Protein AF-A0A0T6BAA3-F1 (afdb_monomer)

Secondary structure (DSSP, 8-state):
-------EEEEEE-HHHHHHHHHHHTT-EETTTTEEHHHHHTGGGHHHH--HHHHHHHHT-TTSTT-SSEEEEEE---BTTB--B-PPPPPTTS-SBTTBPPPPTTT-GGGSPPPPPPPPPPPP-EETTEEHHHHHHHHHHHHHHHHHHHHHHHHHHHHHHHHHSSSSSHHHHHHHHHHHHTT------------

Mean predicted aligned error: 16.15 Å

pLDDT: mean 81.88, std 17.14, range [36.88, 96.62]

Organism: NCBI:txid1629725

Solvent-accessible surface area (backbone atoms only — not comparable to full-atom values): 11861 Å² total; per-residue (Å²): 134,94,70,97,76,84,63,66,47,80,44,50,27,25,60,67,40,44,43,48,53,33,68,36,45,59,48,26,63,34,86,91,77,75,42,43,47,30,43,69,53,21,55,96,44,22,52,94,62,49,43,42,66,51,30,53,49,48,66,18,31,44,92,39,97,88,26,94,44,33,40,45,76,39,76,37,75,81,44,103,88,52,81,37,48,66,68,89,71,77,52,33,57,44,52,84,51,101,90,37,74,43,48,52,47,80,30,24,68,79,40,43,79,81,78,77,78,76,78,75,74,84,69,80,68,57,51,96,86,39,57,33,67,59,56,52,53,50,52,52,47,54,53,51,52,50,51,49,48,48,52,65,57,47,51,62,53,50,52,56,56,51,52,68,74,59,69,84,66,63,65,62,52,52,59,55,52,59,63,63,67,76,71,79,83,84,87,83,94,88,77,85,85,88,135

Nearest PDB structures (foldseek):
  3gkj-assembly1_A  TM=9.443E-01  e=2.595E-08  Homo sapiens
  6v3f-assembly1_A  TM=6.627E-01  e=2.582E-10  Rattus norvegicus
  5jnx-assembly1_A  TM=7.214E-01  e=3.948E-09  Homo sapiens
  6w5v-assembly1_A  TM=6.789E-01  e=4.797E-09  Homo sapiens
  6w5s-assembly1_A  TM=6.210E-01  e=1.397E-09  Homo sapiens

Sequence (195 aa):
TDGSYITEIDYYITPQYTNGTYDSCKQVSVPSTGQLAMDIMCGTWTSTRCTAKRWFDYMGNKNTPFVPFQINYKYTDPANRFIPANPPVTPCSKALDENTPACSCVDCESSCPAPKPMPQPLGPFKILGHDGYAVIMFCVFLIGSGLFLFVVLVIPHAGSMADLMRGRGTDEVRAAVGRRLAGVDRSPHNTLGDS

Foldseek 3Di:
DDDDDDAEDEAFAEPVQLQLQCQQFLQAADVVVRAGPQQVQQPPCGSVRDDSVSNVCSQQDPVDPNHVHHYHYDHDDDDPPDHHDDDDHDHQLQAPDPVGGHHDCNRHVNVDDDDDPDPDPDDQDDDPNHRPVVVVVVVVVVVVVVVVCCCVVVVVVVVVVVVVVVPPPPPVVVVVVVVVVVPPDDDDDDDDDDD

InterPro domains:
  IPR032190 Niemann-Pick C1, N-terminal [PF16414] (4-129)

Radius of gyration: 53.36 Å; Cα contacts (8 Å, |Δi|>4): 192; chains: 1; bounding box: 103×73×152 Å

Structure (mmCIF, N/CA/C/O backbone):
data_AF-A0A0T6BAA3-F1
#
_entry.id   AF-A0A0T6BAA3-F1
#
loop_
_atom_site.group_PDB
_atom_site.id
_atom_site.type_symbol
_atom_site.label_atom_id
_atom_site.label_alt_id
_atom_site.label_comp_id
_atom_site.label_asym_id
_atom_site.label_entity_id
_atom_site.label_seq_id
_atom_site.pdbx_PDB_ins_code
_atom_site.Cartn_x
_atom_site.Cartn_y
_atom_site.Cartn_z
_atom_site.occupancy
_atom_site.B_iso_or_equiv
_atom_site.auth_seq_id
_atom_site.auth_comp_id
_atom_site.auth_asym_id
_atom_site.auth_atom_id
_atom_site.pdbx_PDB_model_num
ATOM 1 N N . THR A 1 1 ? 37.880 0.007 -23.631 1.00 54.12 1 THR A N 1
ATOM 2 C CA . THR A 1 1 ? 36.865 -1.059 -23.730 1.00 54.12 1 THR A CA 1
ATOM 3 C C . THR A 1 1 ? 35.607 -0.437 -24.290 1.00 54.12 1 THR A C 1
ATOM 5 O O . THR A 1 1 ? 34.893 0.229 -23.555 1.00 54.12 1 THR A O 1
ATOM 8 N N . ASP A 1 2 ? 35.407 -0.547 -25.600 1.00 60.69 2 ASP A N 1
ATOM 9 C CA . ASP A 1 2 ? 34.204 -0.053 -26.275 1.00 60.69 2 ASP A CA 1
ATOM 10 C C . ASP A 1 2 ? 33.141 -1.153 -26.196 1.00 60.69 2 ASP A C 1
ATOM 12 O O . ASP A 1 2 ? 33.257 -2.188 -26.851 1.00 60.69 2 ASP A O 1
ATOM 16 N N . GLY A 1 3 ? 32.208 -1.006 -25.259 1.00 77.38 3 GLY A N 1
ATOM 17 C CA . GLY A 1 3 ? 31.129 -1.958 -25.023 1.00 77.38 3 GLY A CA 1
ATOM 18 C C . GLY A 1 3 ? 29.795 -1.274 -25.268 1.00 77.38 3 GLY A C 1
ATOM 19 O O . GLY A 1 3 ? 29.553 -0.194 -24.736 1.00 77.38 3 GLY A O 1
ATOM 20 N N . SER A 1 4 ? 28.920 -1.898 -26.055 1.00 85.25 4 SER A N 1
ATOM 21 C CA . SER A 1 4 ? 27.546 -1.428 -26.228 1.00 85.25 4 SER A CA 1
ATOM 22 C C . SER A 1 4 ? 26.807 -1.469 -24.887 1.00 85.25 4 SER A C 1
ATOM 24 O O . SER A 1 4 ? 26.711 -2.536 -24.276 1.00 85.25 4 SER A O 1
ATOM 26 N N . TYR A 1 5 ? 26.278 -0.329 -24.442 1.00 87.88 5 TYR A N 1
ATOM 27 C CA . TYR A 1 5 ? 25.514 -0.198 -23.201 1.00 87.88 5 TYR A CA 1
ATOM 28 C C . TYR A 1 5 ? 24.063 0.189 -23.494 1.00 87.88 5 TYR A C 1
ATOM 30 O O . TYR A 1 5 ? 23.770 0.914 -24.443 1.00 87.88 5 TYR A O 1
ATOM 38 N N . ILE A 1 6 ? 23.149 -0.313 -22.667 1.00 90.19 6 ILE A N 1
ATOM 39 C CA . ILE A 1 6 ? 21.720 -0.008 -22.755 1.00 90.19 6 ILE A CA 1
ATOM 40 C C . ILE A 1 6 ? 21.444 1.190 -21.849 1.00 90.19 6 ILE A C 1
ATOM 42 O O . ILE A 1 6 ? 21.736 1.149 -20.656 1.00 90.19 6 ILE A O 1
ATOM 46 N N . THR A 1 7 ? 20.894 2.261 -22.417 1.00 92.06 7 THR A N 1
ATOM 47 C CA . THR A 1 7 ? 20.581 3.507 -21.695 1.00 92.06 7 THR A CA 1
ATOM 48 C C . THR A 1 7 ? 19.111 3.634 -21.315 1.00 92.06 7 THR A C 1
ATOM 50 O O . THR A 1 7 ? 18.778 4.370 -20.381 1.00 92.06 7 THR A O 1
ATOM 53 N N . GLU A 1 8 ? 18.233 2.947 -22.043 1.00 95.38 8 GLU A N 1
ATOM 54 C CA . GLU A 1 8 ? 16.787 3.058 -21.904 1.00 95.38 8 GLU A CA 1
ATOM 55 C C . GLU A 1 8 ? 16.085 1.804 -22.429 1.00 95.38 8 GLU A C 1
ATOM 57 O O . GLU A 1 8 ? 16.487 1.250 -23.455 1.00 95.38 8 GLU A O 1
ATOM 62 N N . ILE A 1 9 ? 15.035 1.365 -21.730 1.00 94.25 9 ILE A N 1
ATOM 63 C CA . ILE A 1 9 ? 14.182 0.247 -22.148 1.00 94.25 9 ILE A CA 1
ATOM 64 C C . ILE A 1 9 ? 12.699 0.577 -21.971 1.00 94.25 9 ILE A C 1
ATOM 66 O O . ILE A 1 9 ? 12.310 1.273 -21.032 1.00 94.25 9 ILE A O 1
ATOM 70 N N . ASP A 1 10 ? 11.864 -0.004 -22.831 1.00 93.88 10 ASP A N 1
ATOM 71 C CA . ASP A 1 10 ? 10.418 -0.077 -22.629 1.00 93.88 10 ASP A CA 1
ATOM 72 C C . ASP A 1 10 ? 10.058 -1.436 -22.011 1.00 93.88 10 ASP A C 1
ATOM 74 O O . ASP A 1 10 ? 10.337 -2.487 -22.593 1.00 93.88 10 ASP A O 1
ATOM 78 N N . TYR A 1 11 ? 9.424 -1.422 -20.837 1.00 93.31 11 TYR A N 1
ATOM 79 C CA . TYR A 1 11 ? 9.007 -2.627 -20.121 1.00 93.31 11 TYR A CA 1
ATOM 80 C C . TYR A 1 11 ? 7.483 -2.738 -20.087 1.00 93.31 11 TYR A C 1
ATOM 82 O O . TYR A 1 11 ? 6.800 -1.942 -19.444 1.00 93.31 11 TYR A O 1
ATOM 90 N N . TYR A 1 12 ? 6.943 -3.735 -20.787 1.00 93.62 12 TYR A N 1
ATOM 91 C CA . TYR A 1 12 ? 5.504 -3.980 -20.858 1.00 93.62 12 TYR A CA 1
ATOM 92 C C . TYR A 1 12 ? 5.038 -4.776 -19.643 1.00 93.62 12 TYR A C 1
ATOM 94 O O . TYR A 1 12 ? 5.509 -5.887 -19.402 1.00 93.62 12 TYR A O 1
ATOM 102 N N . ILE A 1 13 ? 4.091 -4.220 -18.894 1.00 93.94 13 ILE A N 1
ATOM 103 C CA . ILE A 1 13 ? 3.606 -4.783 -17.636 1.00 93.94 13 ILE A CA 1
ATOM 104 C C . ILE A 1 13 ? 2.091 -4.647 -17.541 1.00 93.94 13 ILE A C 1
ATOM 106 O O . ILE A 1 13 ? 1.500 -3.687 -18.040 1.00 93.94 13 ILE A O 1
ATOM 110 N N . THR A 1 14 ? 1.453 -5.622 -16.910 1.00 94.31 14 THR A N 1
ATOM 111 C CA . THR A 1 14 ? 0.002 -5.606 -16.727 1.00 94.31 14 THR A CA 1
ATOM 112 C C . THR A 1 14 ? -0.413 -4.663 -15.588 1.00 94.31 14 THR A C 1
ATOM 114 O O . THR A 1 14 ? 0.220 -4.668 -14.525 1.00 94.31 14 THR A O 1
ATOM 117 N N . PRO A 1 15 ? -1.494 -3.870 -15.752 1.00 93.38 15 PRO A N 1
ATOM 118 C CA . PRO A 1 15 ? -2.038 -3.044 -14.671 1.00 93.38 15 PRO A CA 1
ATOM 119 C C . PRO A 1 15 ? -2.385 -3.852 -13.414 1.00 93.38 15 PRO A C 1
ATOM 121 O O . PRO A 1 15 ? -2.215 -3.374 -12.291 1.00 93.38 15 PRO A O 1
ATOM 124 N N . GLN A 1 16 ? -2.847 -5.087 -13.606 1.00 93.75 16 GLN A N 1
ATOM 125 C CA . GLN A 1 16 ? -3.237 -6.020 -12.555 1.00 93.75 16 GLN A CA 1
ATOM 126 C C . GLN A 1 16 ? -2.041 -6.345 -11.650 1.00 93.75 16 GLN A C 1
ATOM 128 O O . GLN A 1 16 ? -2.151 -6.216 -10.431 1.00 93.75 16 GLN A O 1
ATOM 133 N N . TYR A 1 17 ? -0.880 -6.661 -12.233 1.00 94.94 17 TYR A N 1
ATOM 134 C CA . TYR A 1 17 ? 0.346 -6.898 -11.474 1.00 94.94 17 TYR A CA 1
ATOM 135 C C . TYR A 1 17 ? 0.821 -5.650 -10.722 1.00 94.94 17 TYR A C 1
ATOM 137 O O . TYR A 1 17 ? 1.148 -5.726 -9.535 1.00 94.94 17 TYR A O 1
ATOM 145 N N . THR A 1 18 ? 0.831 -4.484 -11.377 1.00 95.69 18 THR A N 1
ATOM 146 C CA . THR A 1 18 ? 1.314 -3.245 -10.745 1.00 95.69 18 THR A CA 1
ATOM 147 C C . THR A 1 18 ? 0.424 -2.807 -9.589 1.00 95.69 18 THR A C 1
ATOM 149 O O . THR A 1 18 ? 0.931 -2.398 -8.547 1.00 95.69 18 THR A O 1
ATOM 152 N N . ASN A 1 19 ? -0.898 -2.932 -9.745 1.00 96.12 19 ASN A N 1
AT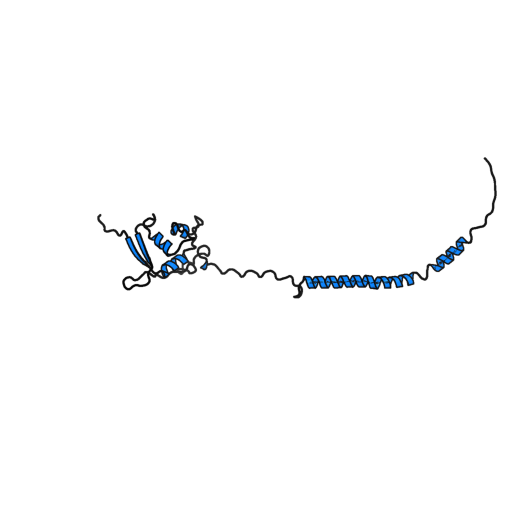OM 153 C CA . ASN A 1 19 ? -1.854 -2.590 -8.697 1.00 96.12 19 ASN A CA 1
ATOM 154 C C . ASN A 1 19 ? -1.775 -3.585 -7.541 1.00 96.12 19 ASN A C 1
ATOM 156 O O . ASN A 1 19 ? -1.674 -3.155 -6.398 1.00 96.12 19 ASN A O 1
ATOM 160 N N . GLY A 1 20 ? -1.722 -4.889 -7.831 1.00 95.69 20 GLY A N 1
ATOM 161 C CA . GLY A 1 20 ? -1.558 -5.912 -6.799 1.00 95.69 20 GLY A CA 1
ATOM 162 C C . GLY A 1 20 ? -0.286 -5.700 -5.976 1.00 95.69 20 GLY A C 1
ATOM 163 O O . GLY A 1 20 ? -0.341 -5.712 -4.749 1.00 95.69 20 GLY A O 1
ATOM 164 N N . THR A 1 21 ? 0.844 -5.451 -6.644 1.00 95.94 21 THR A N 1
ATOM 165 C CA . THR A 1 21 ? 2.137 -5.202 -5.980 1.00 95.94 21 THR A CA 1
ATOM 166 C C . THR A 1 21 ? 2.118 -3.910 -5.157 1.00 95.94 21 THR A C 1
ATOM 168 O O . THR A 1 21 ? 2.709 -3.835 -4.082 1.00 95.94 21 THR A O 1
ATOM 171 N N . TYR A 1 22 ? 1.441 -2.867 -5.641 1.00 96.38 22 TYR A N 1
ATOM 172 C CA . TYR A 1 22 ? 1.274 -1.633 -4.875 1.00 96.38 22 TYR A CA 1
ATOM 173 C C . TYR A 1 22 ? 0.414 -1.862 -3.628 1.00 96.38 22 TYR A C 1
ATOM 175 O O . TYR A 1 22 ? 0.789 -1.441 -2.534 1.00 96.38 22 TYR A O 1
ATOM 183 N N . ASP A 1 23 ? -0.710 -2.564 -3.766 1.00 95.56 23 ASP A N 1
ATOM 184 C CA . ASP A 1 23 ? -1.633 -2.821 -2.663 1.00 95.56 23 ASP A CA 1
ATOM 185 C C . ASP A 1 23 ? -1.023 -3.689 -1.559 1.00 95.56 23 ASP A C 1
ATOM 187 O O . ASP A 1 23 ? -1.349 -3.472 -0.392 1.00 95.56 23 ASP A O 1
ATOM 191 N N . SER A 1 24 ? -0.102 -4.603 -1.886 1.00 95.56 24 SER A N 1
ATOM 192 C CA . SER A 1 24 ? 0.636 -5.380 -0.881 1.00 95.56 24 SER A CA 1
ATOM 193 C C . SER A 1 24 ? 1.664 -4.558 -0.096 1.00 95.56 24 SER A C 1
ATOM 195 O O . SER A 1 24 ? 2.036 -4.963 0.999 1.00 95.56 24 SER A O 1
ATOM 197 N N . CYS A 1 25 ? 2.132 -3.425 -0.631 1.00 95.44 25 CYS A N 1
ATOM 198 C CA . CYS A 1 25 ? 3.270 -2.680 -0.074 1.00 95.44 25 CYS A CA 1
ATOM 199 C C . CYS A 1 25 ? 2.927 -1.259 0.405 1.00 95.44 25 CYS A C 1
ATOM 201 O O . CYS A 1 25 ? 3.747 -0.615 1.059 1.00 95.44 25 CYS A O 1
ATOM 203 N N . LYS A 1 26 ? 1.736 -0.736 0.089 1.00 95.12 26 LYS A N 1
ATOM 204 C CA . LYS A 1 26 ? 1.373 0.674 0.331 1.00 95.12 26 LYS A CA 1
ATOM 205 C C . LYS A 1 26 ? 1.392 1.114 1.801 1.00 95.12 26 LYS A C 1
ATOM 207 O O . LYS A 1 26 ? 1.529 2.304 2.060 1.00 95.12 26 LYS A O 1
ATOM 212 N N . GLN A 1 27 ? 1.237 0.177 2.737 1.00 94.75 27 GLN A N 1
ATOM 213 C CA . GLN A 1 27 ? 1.171 0.421 4.185 1.00 94.75 27 GLN A CA 1
ATOM 214 C C . GLN A 1 27 ? 2.441 -0.017 4.931 1.00 94.75 27 GLN A C 1
ATOM 216 O O . GLN A 1 27 ? 2.491 0.095 6.151 1.00 94.75 27 GLN A O 1
ATOM 221 N N . VAL A 1 28 ? 3.478 -0.472 4.220 1.00 96.12 28 VAL A N 1
ATOM 222 C CA . VAL A 1 28 ? 4.724 -0.916 4.856 1.00 96.12 28 VAL A CA 1
ATOM 223 C C . VAL A 1 28 ? 5.387 0.256 5.569 1.00 96.12 28 VAL A C 1
ATOM 225 O O . VAL A 1 28 ? 5.623 1.310 4.968 1.00 96.12 28 VAL A O 1
ATOM 228 N N . SER A 1 29 ? 5.699 0.061 6.847 1.00 95.00 29 SER A N 1
ATOM 229 C CA . SER A 1 29 ? 6.313 1.075 7.695 1.00 95.00 29 SER A CA 1
ATOM 230 C C . SER A 1 29 ? 7.841 0.991 7.653 1.00 95.00 29 SER A C 1
ATOM 232 O O . SER A 1 29 ? 8.425 -0.081 7.494 1.00 95.00 29 SER A O 1
ATOM 234 N N . VAL A 1 30 ? 8.513 2.133 7.791 1.00 94.56 30 VAL A N 1
ATOM 235 C CA . VAL A 1 30 ? 9.968 2.215 7.959 1.00 94.56 30 VAL A CA 1
ATOM 236 C C . VAL A 1 30 ? 10.253 2.591 9.418 1.00 94.56 30 VAL A C 1
ATOM 238 O O . VAL A 1 30 ? 10.123 3.763 9.782 1.00 94.56 30 VAL A O 1
ATOM 241 N N . PRO A 1 31 ? 10.656 1.633 10.279 1.00 91.75 31 PRO A N 1
ATOM 242 C CA . PRO A 1 31 ? 10.740 1.866 11.724 1.00 91.75 31 PRO A CA 1
ATOM 243 C C . PRO A 1 31 ? 11.714 2.975 12.135 1.00 91.75 31 PRO A C 1
ATOM 245 O O . PRO A 1 31 ? 11.522 3.612 13.165 1.00 91.75 31 PRO A O 1
ATOM 248 N N . SER A 1 32 ? 12.758 3.221 11.340 1.00 93.12 32 SER A N 1
ATOM 249 C CA . SER A 1 32 ? 13.775 4.237 11.633 1.00 93.12 32 SER A CA 1
ATOM 250 C C . SER A 1 32 ? 13.288 5.673 11.430 1.00 93.12 32 SER A C 1
ATOM 252 O O . SER A 1 32 ? 13.797 6.577 12.088 1.00 93.12 32 SER A O 1
ATOM 254 N N . THR A 1 33 ? 12.326 5.895 10.531 1.00 91.62 33 THR A N 1
ATOM 255 C CA . THR A 1 33 ? 11.787 7.229 10.219 1.00 91.62 33 THR A CA 1
ATOM 256 C C . THR A 1 33 ? 10.373 7.433 10.753 1.00 91.62 33 THR A C 1
ATOM 258 O O . THR A 1 33 ? 9.922 8.572 10.850 1.00 91.62 33 THR A O 1
ATOM 261 N N . GLY A 1 34 ? 9.659 6.350 11.083 1.00 91.19 34 GLY A N 1
ATOM 262 C CA . GLY A 1 34 ? 8.239 6.391 11.445 1.00 91.19 34 GLY A CA 1
ATOM 263 C C . GLY A 1 34 ? 7.320 6.754 10.272 1.00 91.19 34 GLY A C 1
ATOM 264 O O . GLY A 1 34 ? 6.150 7.060 10.486 1.00 91.19 34 GLY A O 1
ATOM 265 N N . GLN A 1 35 ? 7.846 6.748 9.045 1.00 93.50 35 GLN A N 1
ATOM 266 C CA . GLN A 1 35 ? 7.116 7.034 7.811 1.00 93.50 35 GLN A CA 1
ATOM 267 C C . GLN A 1 35 ? 6.780 5.740 7.067 1.00 93.50 35 GLN A C 1
ATOM 269 O O . GLN A 1 35 ? 7.323 4.673 7.368 1.00 93.50 35 GLN A O 1
ATOM 274 N N . LEU A 1 36 ? 5.903 5.826 6.069 1.00 95.31 36 LEU A N 1
ATOM 275 C CA . LEU A 1 36 ? 5.643 4.707 5.170 1.00 95.31 36 LEU A CA 1
ATOM 276 C C . LEU A 1 36 ? 6.767 4.591 4.139 1.00 95.31 36 LEU A C 1
ATOM 278 O O . LEU A 1 36 ? 7.333 5.588 3.692 1.00 95.31 36 LEU A O 1
ATOM 282 N N . ALA A 1 37 ? 7.047 3.375 3.675 1.00 94.94 37 ALA A N 1
ATOM 283 C CA . ALA A 1 37 ? 8.018 3.145 2.606 1.00 94.94 37 ALA A CA 1
ATOM 284 C C . ALA A 1 37 ? 7.665 3.952 1.340 1.00 94.94 37 ALA A C 1
ATOM 286 O O . ALA A 1 37 ? 8.539 4.519 0.683 1.00 94.94 37 ALA A O 1
ATOM 287 N N . MET A 1 38 ? 6.368 4.096 1.046 1.00 95.44 38 MET A N 1
ATOM 288 C CA . MET A 1 38 ? 5.877 4.895 -0.083 1.00 95.44 38 MET A CA 1
ATOM 289 C C . MET A 1 38 ? 6.125 6.404 0.063 1.00 95.44 38 MET A C 1
ATOM 291 O O . MET A 1 38 ? 6.134 7.102 -0.950 1.00 95.44 38 MET A O 1
ATOM 295 N N . ASP A 1 39 ? 6.384 6.920 1.270 1.00 94.56 39 ASP A N 1
ATOM 296 C CA . ASP A 1 39 ? 6.785 8.324 1.457 1.00 94.56 39 ASP A CA 1
ATOM 297 C C . ASP A 1 39 ? 8.162 8.607 0.853 1.00 94.56 39 ASP A C 1
ATOM 299 O O . ASP A 1 39 ? 8.422 9.715 0.390 1.00 94.56 39 ASP A O 1
ATOM 303 N N . ILE A 1 40 ? 9.020 7.587 0.812 1.00 91.62 40 ILE A N 1
ATOM 304 C CA . ILE A 1 40 ? 10.391 7.662 0.298 1.00 91.62 40 ILE A CA 1
ATOM 305 C C . ILE A 1 40 ? 10.434 7.189 -1.162 1.00 91.62 40 ILE A C 1
ATOM 307 O O . ILE A 1 40 ? 11.141 7.754 -1.998 1.00 91.62 40 ILE A O 1
ATOM 311 N N . MET A 1 41 ? 9.655 6.154 -1.487 1.00 92.50 41 MET A N 1
ATOM 312 C CA . MET A 1 41 ? 9.715 5.469 -2.779 1.00 92.50 41 MET A CA 1
ATOM 313 C C . MET A 1 41 ? 8.775 6.036 -3.848 1.00 92.50 41 MET A C 1
ATOM 315 O O . MET A 1 41 ? 8.843 5.583 -4.983 1.00 92.50 41 MET A O 1
ATOM 319 N N . CYS A 1 42 ? 7.909 7.005 -3.538 1.00 94.50 42 CYS A N 1
ATOM 320 C CA . CYS A 1 42 ? 6.969 7.585 -4.512 1.00 94.50 42 CYS A CA 1
ATOM 321 C C . CYS A 1 42 ? 7.310 9.029 -4.929 1.00 94.50 42 CYS A C 1
ATOM 323 O O . CYS A 1 42 ? 6.489 9.739 -5.521 1.00 94.50 42 CYS A O 1
ATOM 325 N N . GLY A 1 43 ? 8.528 9.478 -4.615 1.00 89.81 43 GLY A N 1
ATOM 326 C CA . GLY A 1 43 ? 9.012 10.815 -4.943 1.00 89.81 43 GLY A CA 1
ATOM 327 C C . GLY A 1 43 ? 8.146 11.919 -4.336 1.00 89.81 43 GLY A C 1
ATOM 328 O O . GLY A 1 43 ? 7.762 11.866 -3.172 1.00 89.81 43 GLY A O 1
ATOM 329 N N . THR A 1 44 ? 7.808 12.925 -5.142 1.00 90.69 44 THR A N 1
ATOM 330 C CA . THR A 1 44 ? 7.063 14.118 -4.701 1.00 90.69 44 THR A CA 1
ATOM 331 C C . THR A 1 44 ? 5.611 13.853 -4.307 1.00 90.69 44 THR A C 1
ATOM 333 O O . THR A 1 44 ? 4.980 14.717 -3.704 1.00 90.69 44 THR A O 1
ATOM 336 N N . TRP A 1 45 ? 5.055 12.694 -4.666 1.00 90.62 45 TRP A N 1
ATOM 337 C CA . TRP A 1 45 ? 3.660 12.374 -4.377 1.00 90.62 45 TRP A CA 1
ATOM 338 C C . TRP A 1 45 ? 3.449 11.911 -2.935 1.00 90.62 45 TRP A C 1
ATOM 340 O O . TRP A 1 45 ? 2.331 12.065 -2.431 1.00 90.62 45 TRP A O 1
ATOM 350 N N . THR A 1 46 ? 4.501 11.388 -2.281 1.00 91.31 46 THR A N 1
ATOM 351 C CA . THR A 1 46 ? 4.439 10.825 -0.916 1.00 91.31 46 THR A CA 1
ATOM 352 C C . THR A 1 46 ? 3.380 9.701 -0.827 1.00 91.31 46 THR A C 1
ATOM 354 O O . THR A 1 46 ? 2.682 9.425 -1.806 1.00 91.31 46 THR A O 1
ATOM 357 N N . SER A 1 47 ? 3.219 8.999 0.297 1.00 91.56 47 SER A N 1
ATOM 358 C CA . SER A 1 47 ? 2.212 7.924 0.415 1.00 91.56 47 SER A CA 1
ATOM 359 C C . SER A 1 47 ? 0.783 8.403 0.120 1.00 91.56 47 SER A C 1
ATOM 361 O O . SER A 1 47 ? 0.033 7.727 -0.582 1.00 91.56 47 SER A O 1
ATOM 363 N N . THR A 1 48 ? 0.419 9.613 0.555 1.00 92.19 48 THR A N 1
ATOM 364 C CA . THR A 1 48 ? -0.942 10.171 0.449 1.00 92.19 48 THR A CA 1
ATOM 365 C C . THR A 1 48 ? -1.453 10.312 -0.987 1.00 92.19 48 THR A C 1
ATOM 367 O O . THR A 1 48 ? -2.659 10.217 -1.228 1.00 92.19 48 THR A O 1
ATOM 370 N N . ARG A 1 49 ? -0.572 10.597 -1.955 1.00 94.44 49 ARG A N 1
ATOM 371 C CA . ARG A 1 49 ? -0.941 10.759 -3.376 1.00 94.44 49 ARG A CA 1
ATOM 372 C C . ARG A 1 49 ? -0.237 9.745 -4.271 1.00 94.44 49 ARG A C 1
ATOM 374 O O . ARG A 1 49 ? -0.253 9.910 -5.496 1.00 94.44 49 ARG A O 1
ATOM 381 N N . CYS A 1 50 ? 0.357 8.708 -3.691 1.00 96.25 50 CYS A N 1
ATOM 382 C CA . CYS A 1 50 ? 0.968 7.648 -4.464 1.00 96.25 50 CYS A CA 1
ATOM 383 C C . CYS A 1 50 ? -0.096 6.786 -5.151 1.00 96.25 50 CYS A C 1
ATOM 385 O O . CYS A 1 50 ? -1.182 6.540 -4.627 1.00 96.25 50 CYS A O 1
ATOM 387 N N . THR A 1 51 ? 0.222 6.336 -6.358 1.00 96.44 51 THR A N 1
ATOM 388 C CA . THR A 1 51 ? -0.529 5.306 -7.078 1.00 96.44 51 THR A CA 1
ATOM 389 C C . THR A 1 51 ? 0.470 4.297 -7.619 1.00 96.44 51 THR A C 1
ATOM 391 O O . THR A 1 51 ? 1.638 4.647 -7.802 1.00 96.44 51 THR A O 1
ATOM 394 N N . ALA A 1 52 ? 0.020 3.082 -7.942 1.00 96.19 52 ALA A N 1
ATOM 395 C CA . ALA A 1 52 ? 0.877 2.058 -8.538 1.00 96.19 52 ALA A CA 1
ATOM 396 C C . ALA A 1 52 ? 1.699 2.615 -9.712 1.00 96.19 52 ALA A C 1
ATOM 398 O O . ALA A 1 52 ? 2.922 2.557 -9.704 1.00 96.19 52 ALA A O 1
ATOM 399 N N . LYS A 1 53 ? 1.043 3.285 -10.666 1.00 95.31 53 LYS A N 1
ATOM 400 C CA . LYS A 1 53 ? 1.727 3.902 -11.807 1.00 95.31 53 LYS A CA 1
ATOM 401 C C . LYS A 1 53 ? 2.783 4.932 -11.392 1.00 95.31 53 LYS A C 1
ATOM 403 O O . LYS A 1 53 ? 3.888 4.904 -11.909 1.00 95.31 53 LYS A O 1
ATOM 408 N N . ARG A 1 54 ? 2.473 5.830 -10.451 1.00 95.75 54 ARG A N 1
ATOM 409 C CA . ARG A 1 54 ? 3.432 6.854 -9.989 1.00 95.75 54 ARG A CA 1
ATOM 410 C C . ARG A 1 54 ? 4.644 6.235 -9.306 1.00 95.75 54 ARG A C 1
ATOM 412 O O . ARG A 1 54 ? 5.756 6.708 -9.514 1.00 95.75 54 ARG A O 1
ATOM 419 N N . TRP A 1 55 ? 4.421 5.186 -8.522 1.00 96.19 55 TRP A N 1
ATOM 420 C CA . TRP A 1 55 ? 5.479 4.453 -7.847 1.00 96.19 55 TRP A CA 1
ATOM 421 C C . TRP A 1 55 ? 6.411 3.757 -8.843 1.00 96.19 55 TRP A C 1
ATOM 423 O O . TRP A 1 55 ? 7.617 3.990 -8.817 1.00 96.19 55 TRP A O 1
ATOM 433 N N . PHE A 1 56 ? 5.858 2.970 -9.769 1.00 95.69 56 PHE A N 1
ATOM 434 C CA . PHE A 1 56 ? 6.646 2.295 -10.803 1.00 95.69 56 PHE A CA 1
ATOM 435 C C . PHE A 1 56 ? 7.357 3.299 -11.722 1.00 95.69 56 PHE A C 1
ATOM 437 O O . PHE A 1 56 ? 8.554 3.161 -11.956 1.00 95.69 56 PHE A O 1
ATOM 444 N N . ASP A 1 57 ? 6.676 4.363 -12.160 1.00 94.56 57 ASP A N 1
ATOM 445 C CA . ASP A 1 57 ? 7.285 5.424 -12.972 1.00 94.56 57 ASP A CA 1
ATOM 446 C C . ASP A 1 57 ? 8.459 6.095 -12.228 1.00 94.56 57 ASP A C 1
ATOM 448 O O . ASP A 1 57 ? 9.481 6.388 -12.844 1.00 94.56 57 ASP A O 1
ATOM 452 N N . TYR A 1 58 ? 8.360 6.301 -10.908 1.00 95.06 58 TYR A N 1
ATOM 453 C CA . TYR A 1 58 ? 9.461 6.828 -10.093 1.00 95.06 58 TYR A CA 1
ATOM 454 C C . TYR A 1 58 ? 10.635 5.842 -9.998 1.00 95.06 58 TYR A C 1
ATOM 456 O O . TYR A 1 58 ? 11.779 6.246 -10.199 1.00 95.06 58 TYR A O 1
ATOM 464 N N . MET A 1 59 ? 10.361 4.550 -9.781 1.00 94.44 59 MET A N 1
ATOM 465 C CA . MET A 1 59 ? 11.383 3.490 -9.763 1.00 94.44 59 MET A CA 1
ATOM 466 C C . MET A 1 59 ? 12.073 3.274 -11.118 1.00 94.44 59 MET A C 1
ATOM 468 O O . MET A 1 59 ? 13.141 2.673 -11.167 1.00 94.44 59 MET A O 1
ATOM 472 N N . GLY A 1 60 ? 11.473 3.724 -12.221 1.00 94.88 60 GLY A N 1
ATOM 473 C CA . GLY A 1 60 ? 12.066 3.666 -13.561 1.00 94.88 60 GLY A CA 1
ATOM 474 C C . GLY A 1 60 ? 12.717 4.968 -14.026 1.00 94.88 60 GLY A C 1
ATOM 475 O O . GLY A 1 60 ? 13.271 5.015 -15.122 1.00 94.88 60 GLY A O 1
ATOM 476 N N . ASN A 1 61 ? 12.650 6.039 -13.233 1.00 94.94 61 ASN A N 1
ATOM 477 C CA . ASN A 1 61 ? 13.085 7.363 -13.660 1.00 94.94 61 ASN A CA 1
ATOM 478 C C . ASN A 1 61 ? 14.569 7.601 -13.360 1.00 94.94 61 ASN A C 1
ATOM 480 O O . ASN A 1 61 ? 14.947 7.802 -12.203 1.00 94.94 61 ASN A O 1
ATOM 484 N N . LYS A 1 62 ? 15.393 7.688 -14.412 1.00 94.19 62 LYS A N 1
ATOM 485 C CA . LYS A 1 62 ? 16.845 7.938 -14.306 1.00 94.19 62 LYS A CA 1
ATOM 486 C C . LYS A 1 62 ? 17.222 9.282 -13.675 1.00 94.19 62 LYS A C 1
ATOM 488 O O . LYS A 1 62 ? 18.373 9.487 -13.314 1.00 94.19 62 LYS A O 1
ATOM 493 N N . ASN A 1 63 ? 16.281 10.224 -13.574 1.00 91.94 63 ASN A N 1
ATOM 494 C CA . ASN A 1 63 ? 16.525 11.501 -12.899 1.00 91.94 63 ASN A CA 1
ATOM 495 C C . ASN A 1 63 ? 16.586 11.339 -11.373 1.00 91.94 63 ASN A C 1
ATOM 497 O O . ASN A 1 63 ? 16.897 12.295 -10.664 1.00 91.94 63 ASN A O 1
ATOM 501 N N . THR A 1 64 ? 16.265 10.150 -10.859 1.00 88.69 64 THR A N 1
ATOM 502 C CA . THR A 1 64 ? 16.447 9.802 -9.454 1.00 88.69 64 THR A CA 1
ATOM 503 C C . THR A 1 64 ? 17.827 9.169 -9.250 1.00 88.69 64 THR A C 1
ATOM 505 O O . THR A 1 64 ? 18.263 8.362 -10.069 1.00 88.69 64 THR A O 1
ATOM 508 N N . PRO A 1 65 ? 18.526 9.476 -8.144 1.00 88.38 65 PRO A N 1
ATOM 509 C CA . PRO A 1 65 ? 19.881 8.970 -7.901 1.00 88.38 65 PRO A CA 1
ATOM 510 C C . PRO A 1 65 ? 19.938 7.450 -7.676 1.00 88.38 65 PRO A C 1
ATOM 512 O O . PRO A 1 65 ? 21.019 6.869 -7.675 1.00 88.38 65 PRO A O 1
ATOM 515 N N . PHE A 1 66 ? 18.788 6.806 -7.468 1.00 88.69 66 PHE A N 1
ATOM 516 C CA . PHE A 1 66 ? 18.676 5.373 -7.203 1.00 88.69 66 PHE A CA 1
ATOM 517 C C . PHE A 1 66 ? 18.509 4.534 -8.478 1.00 88.69 66 PHE A C 1
ATOM 519 O O . PHE A 1 66 ? 18.595 3.310 -8.410 1.00 88.69 66 PHE A O 1
ATOM 526 N N . VAL A 1 67 ? 18.262 5.170 -9.629 1.00 93.81 67 VAL A N 1
ATOM 527 C CA . VAL A 1 67 ? 17.934 4.487 -10.884 1.00 93.81 67 VAL A CA 1
ATOM 528 C C . VAL A 1 67 ? 19.087 4.643 -11.883 1.00 93.81 67 VAL A C 1
ATOM 530 O O . VAL A 1 67 ? 19.356 5.754 -12.3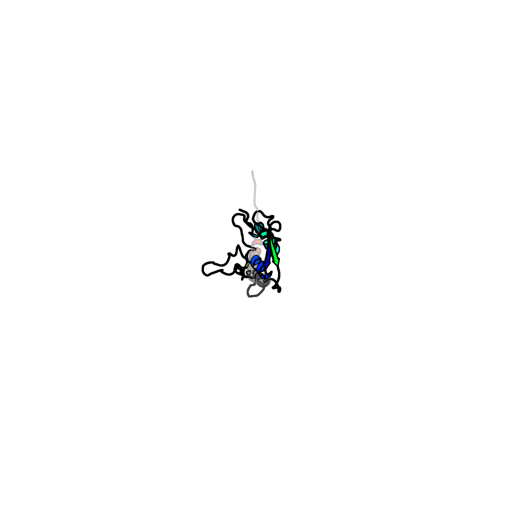37 1.00 93.81 67 VAL A O 1
ATOM 533 N N . PRO A 1 68 ? 19.774 3.550 -12.265 1.00 92.38 68 PRO A N 1
ATOM 534 C CA . PRO A 1 68 ? 20.992 3.624 -13.076 1.00 92.38 68 PRO A CA 1
ATOM 535 C C . PRO A 1 68 ? 20.751 3.927 -14.565 1.00 92.38 68 PRO A C 1
ATOM 537 O O . PRO A 1 68 ? 21.639 4.453 -15.232 1.00 92.38 68 PRO A O 1
ATOM 540 N N . PHE A 1 69 ? 19.579 3.583 -15.106 1.00 94.81 69 PHE A N 1
ATOM 541 C CA . PHE A 1 69 ? 19.189 3.819 -16.502 1.00 94.81 69 PHE A CA 1
ATOM 542 C C . PHE A 1 69 ? 17.661 3.917 -16.616 1.00 94.81 69 PHE A C 1
ATOM 544 O O . PHE A 1 69 ? 16.942 3.503 -15.711 1.00 94.81 69 PHE A O 1
ATOM 551 N N . GLN A 1 70 ? 17.147 4.477 -17.713 1.00 96.44 70 GLN A N 1
ATOM 552 C CA . GLN A 1 70 ? 15.712 4.753 -17.842 1.00 96.44 70 GLN A CA 1
ATOM 553 C C . GLN A 1 70 ? 14.905 3.472 -18.107 1.00 96.44 70 GLN A C 1
ATOM 555 O O . GLN A 1 70 ? 15.203 2.722 -19.037 1.00 96.44 70 GLN A O 1
ATOM 560 N N . ILE A 1 71 ? 13.839 3.255 -17.334 1.00 96.62 71 ILE A N 1
ATOM 561 C CA . ILE A 1 71 ? 12.870 2.175 -17.548 1.00 96.62 71 ILE A CA 1
ATOM 562 C C . ILE A 1 71 ? 11.490 2.797 -17.738 1.00 96.62 71 ILE A C 1
ATOM 564 O O . ILE A 1 71 ? 10.919 3.393 -16.824 1.00 96.62 71 ILE A O 1
ATOM 568 N N . ASN A 1 72 ? 10.932 2.633 -18.930 1.00 95.44 72 ASN A N 1
ATOM 569 C CA . ASN A 1 72 ? 9.600 3.114 -19.261 1.00 95.44 72 ASN A CA 1
ATOM 570 C C . ASN A 1 72 ? 8.579 1.989 -19.094 1.00 95.44 72 ASN A C 1
ATOM 572 O O . ASN A 1 72 ? 8.433 1.129 -19.965 1.00 95.44 72 ASN A O 1
ATOM 576 N N . TYR A 1 73 ? 7.828 2.018 -17.998 1.00 94.69 73 TYR A N 1
ATOM 577 C CA . TYR A 1 73 ? 6.736 1.075 -17.776 1.00 94.69 73 TYR A CA 1
ATOM 578 C C . TYR A 1 73 ? 5.566 1.363 -18.729 1.00 94.69 73 TYR A C 1
ATOM 580 O O . TYR A 1 73 ? 4.968 2.443 -18.722 1.00 94.69 73 TYR A O 1
ATOM 588 N N . LYS A 1 74 ? 5.236 0.386 -19.578 1.00 93.56 74 LYS A N 1
ATOM 589 C CA . LYS A 1 74 ? 4.087 0.412 -20.488 1.00 93.56 74 LYS A CA 1
ATOM 590 C C . LYS A 1 74 ? 2.986 -0.471 -19.911 1.00 93.56 74 LYS A C 1
ATOM 592 O O . LYS A 1 74 ? 3.064 -1.694 -19.968 1.00 93.56 74 LYS A O 1
ATOM 597 N N . TYR A 1 75 ? 1.962 0.173 -19.362 1.00 91.94 75 TYR A N 1
ATOM 598 C CA . TYR A 1 75 ? 0.800 -0.481 -18.763 1.00 91.94 75 TYR A CA 1
ATOM 599 C C . TYR A 1 75 ? -0.182 -0.875 -19.869 1.00 91.94 75 TYR A C 1
ATOM 601 O O . TYR A 1 75 ? -0.928 -0.029 -20.361 1.00 91.94 75 TYR A O 1
ATOM 609 N N . THR A 1 76 ? -0.148 -2.130 -20.309 1.00 86.19 76 THR A N 1
ATOM 610 C CA . THR A 1 76 ? -1.030 -2.627 -21.375 1.00 86.19 76 THR A CA 1
ATOM 611 C C . THR A 1 76 ? -1.473 -4.051 -21.087 1.00 86.19 76 THR A C 1
ATOM 613 O O . THR A 1 76 ? -0.743 -4.829 -20.474 1.00 86.19 76 THR A O 1
ATOM 616 N N . ASP A 1 77 ? -2.662 -4.389 -21.572 1.00 77.81 77 ASP A N 1
ATOM 617 C CA . ASP A 1 77 ? -3.120 -5.769 -21.685 1.00 77.81 77 ASP A CA 1
ATOM 618 C C . ASP A 1 77 ? -2.434 -6.461 -22.881 1.00 77.81 77 ASP A C 1
ATOM 620 O O . ASP A 1 77 ? -1.827 -5.772 -23.717 1.00 77.81 77 ASP A O 1
ATOM 624 N N . PRO A 1 78 ? -2.477 -7.807 -22.968 1.00 72.94 78 PRO A N 1
ATOM 625 C CA . PRO A 1 78 ? -1.807 -8.560 -24.022 1.00 72.94 78 PRO A CA 1
ATOM 626 C C . PRO A 1 78 ? -2.168 -8.041 -25.414 1.00 72.94 78 PRO A C 1
ATOM 628 O O . PRO A 1 78 ? -3.317 -8.119 -25.844 1.00 72.94 78 PRO A O 1
ATOM 631 N N . ALA A 1 79 ? -1.171 -7.516 -26.125 1.00 63.09 79 ALA A N 1
ATOM 632 C CA . ALA A 1 79 ? -1.313 -7.033 -27.491 1.00 63.09 79 ALA A CA 1
ATOM 633 C C . ALA A 1 79 ? -0.451 -7.891 -28.422 1.00 63.09 79 ALA A C 1
ATOM 635 O O . ALA A 1 79 ? 0.631 -8.329 -28.045 1.00 63.09 79 ALA A O 1
ATOM 636 N N . ASN A 1 80 ? -0.894 -8.086 -29.666 1.00 59.47 80 ASN A N 1
ATOM 637 C CA . ASN A 1 80 ? -0.330 -9.044 -30.635 1.00 59.47 80 ASN A CA 1
ATOM 638 C C . ASN A 1 80 ? 1.195 -8.956 -30.908 1.00 59.47 80 ASN A C 1
ATOM 640 O O . ASN A 1 80 ? 1.719 -9.819 -31.604 1.00 59.47 80 ASN A O 1
ATOM 644 N N . ARG A 1 81 ? 1.916 -7.932 -30.419 1.00 78.88 81 ARG A N 1
ATOM 645 C CA . ARG A 1 81 ? 3.374 -7.770 -30.603 1.00 78.88 81 ARG A CA 1
ATOM 646 C C . ARG A 1 81 ? 4.217 -7.995 -29.346 1.00 78.88 81 ARG A C 1
ATOM 648 O O . ARG A 1 81 ? 5.394 -8.299 -29.490 1.00 78.88 81 ARG A O 1
ATOM 655 N N . PHE A 1 82 ? 3.654 -7.844 -28.146 1.00 80.75 82 PHE A N 1
ATOM 656 C CA . PHE A 1 82 ? 4.392 -7.957 -26.885 1.00 80.75 82 PHE A CA 1
ATOM 657 C C . PHE A 1 82 ? 3.505 -8.590 -25.817 1.00 80.75 82 PHE A C 1
ATOM 659 O O . PHE A 1 82 ? 2.351 -8.195 -25.660 1.00 80.75 82 PHE A O 1
ATOM 666 N N . ILE A 1 83 ? 4.054 -9.554 -25.075 1.00 88.56 83 ILE A N 1
ATOM 667 C CA . ILE A 1 83 ? 3.380 -10.196 -23.943 1.00 88.56 83 ILE A CA 1
ATOM 668 C C . ILE A 1 83 ? 3.752 -9.404 -22.681 1.00 88.56 83 ILE A C 1
ATOM 670 O O . ILE A 1 83 ? 4.919 -9.441 -22.284 1.00 88.56 83 ILE A O 1
ATOM 674 N N . PRO A 1 84 ? 2.814 -8.668 -22.061 1.00 91.00 84 PRO A N 1
ATOM 675 C CA . PRO A 1 84 ? 3.100 -7.892 -20.864 1.00 91.00 84 PRO A CA 1
ATOM 676 C C . PRO A 1 84 ? 3.365 -8.818 -19.679 1.00 91.00 84 PRO A C 1
ATOM 678 O O . PRO A 1 84 ? 2.722 -9.860 -19.531 1.00 91.00 84 PRO A O 1
ATOM 681 N N . ALA A 1 85 ? 4.291 -8.425 -18.811 1.00 90.88 85 ALA A N 1
ATOM 682 C CA . ALA A 1 85 ? 4.602 -9.186 -17.614 1.00 90.88 85 ALA A CA 1
ATOM 683 C C . ALA A 1 85 ? 3.406 -9.201 -16.645 1.00 90.88 85 ALA A C 1
ATOM 685 O O . ALA A 1 85 ? 2.843 -8.158 -16.294 1.00 90.88 85 ALA A O 1
ATOM 686 N N . ASN A 1 86 ? 3.031 -10.404 -16.210 1.00 92.38 86 ASN A N 1
ATOM 687 C CA . ASN A 1 86 ? 2.008 -10.635 -15.191 1.00 92.38 86 ASN A CA 1
ATOM 688 C C . ASN A 1 86 ? 2.392 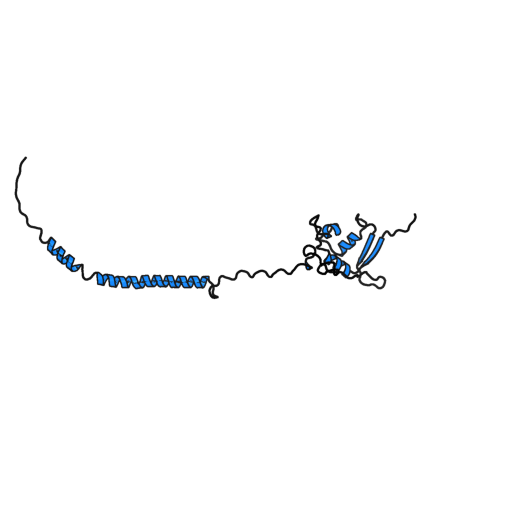-11.804 -14.267 1.00 92.38 86 ASN A C 1
ATOM 690 O O . ASN A 1 86 ? 1.756 -12.861 -14.313 1.00 92.38 86 ASN A O 1
ATOM 694 N N . PRO A 1 87 ? 3.479 -11.683 -13.488 1.00 92.62 87 PRO A N 1
ATOM 695 C CA . PRO A 1 87 ? 3.800 -12.699 -12.502 1.00 92.62 87 PRO A CA 1
ATOM 696 C C . PRO A 1 87 ? 2.764 -12.703 -11.362 1.00 92.62 87 PRO A C 1
ATOM 698 O O . PRO A 1 87 ? 2.067 -11.709 -11.144 1.00 92.62 87 PRO A O 1
ATOM 701 N N . PRO A 1 88 ? 2.630 -13.821 -10.630 1.00 93.44 88 PRO A N 1
ATOM 702 C CA . PRO A 1 88 ? 1.707 -13.900 -9.506 1.00 93.44 88 PRO A CA 1
ATOM 703 C C . PRO A 1 88 ? 2.111 -12.917 -8.401 1.00 93.44 88 PRO A C 1
ATOM 705 O O . PRO A 1 88 ? 3.286 -12.808 -8.054 1.00 93.44 88 PRO A O 1
ATOM 708 N N . VAL A 1 89 ? 1.122 -12.232 -7.827 1.00 94.75 89 VAL A N 1
ATOM 709 C CA . VAL A 1 89 ? 1.306 -11.336 -6.679 1.00 94.75 89 VAL A CA 1
ATOM 710 C C . VAL A 1 89 ? 0.819 -12.033 -5.414 1.00 94.75 89 VAL A C 1
ATOM 712 O O . VAL A 1 89 ? -0.312 -12.522 -5.365 1.00 94.75 89 VAL A O 1
ATOM 715 N N . THR A 1 90 ? 1.653 -12.041 -4.377 1.00 94.19 90 THR A N 1
ATOM 716 C CA . THR A 1 90 ? 1.268 -12.520 -3.046 1.00 94.19 90 THR A CA 1
ATOM 717 C C . THR A 1 90 ? 0.677 -11.359 -2.240 1.00 94.19 90 THR A C 1
ATOM 719 O O . THR A 1 90 ? 1.359 -10.351 -2.053 1.00 94.19 90 THR A O 1
ATOM 722 N N . PRO A 1 91 ? -0.578 -11.456 -1.762 1.00 93.62 91 PRO A N 1
ATOM 723 C CA . PRO A 1 91 ? -1.161 -10.422 -0.912 1.00 93.62 91 PRO A CA 1
ATOM 724 C C . PRO A 1 91 ? -0.460 -10.386 0.451 1.00 93.62 91 PRO A C 1
ATOM 726 O O . PRO A 1 91 ? -0.039 -11.423 0.957 1.00 93.62 91 PRO A O 1
ATOM 729 N N . CYS A 1 92 ? -0.392 -9.210 1.080 1.00 94.94 92 CYS A N 1
ATOM 730 C CA . CYS A 1 92 ? 0.342 -9.031 2.339 1.00 94.94 92 CYS A CA 1
ATOM 731 C C . CYS A 1 92 ? -0.222 -9.843 3.521 1.00 94.94 92 CYS A C 1
ATOM 733 O O . CYS A 1 92 ? 0.514 -10.189 4.443 1.00 94.94 92 CYS A O 1
ATOM 735 N N . SER A 1 93 ? -1.500 -10.228 3.457 1.00 93.88 93 SER A N 1
ATOM 736 C CA . SER A 1 93 ? -2.158 -11.103 4.435 1.00 93.88 93 SER A CA 1
ATOM 737 C C . SER A 1 93 ? -1.819 -12.589 4.304 1.00 93.88 93 SER A C 1
ATOM 739 O O . SER A 1 93 ? -2.265 -13.390 5.127 1.00 93.88 93 SER A O 1
ATOM 741 N N . LYS A 1 94 ? -1.041 -12.989 3.291 1.00 94.00 94 LYS A N 1
ATOM 742 C CA . LYS A 1 94 ? -0.683 -14.386 3.032 1.00 94.00 94 LYS A CA 1
ATOM 743 C C . LYS A 1 94 ? 0.825 -14.605 3.178 1.00 94.00 94 LYS A C 1
ATOM 745 O O . LYS A 1 94 ? 1.624 -13.792 2.730 1.00 94.00 94 LYS A O 1
ATOM 750 N N . ALA A 1 95 ? 1.192 -15.741 3.768 1.00 92.56 95 ALA A N 1
ATOM 751 C CA . ALA A 1 95 ? 2.564 -16.244 3.791 1.00 92.56 95 ALA A CA 1
ATOM 752 C C . ALA A 1 95 ? 3.097 -16.479 2.366 1.00 92.56 95 ALA A C 1
ATOM 754 O O . ALA A 1 95 ? 2.352 -16.946 1.493 1.00 92.56 95 ALA A O 1
ATOM 755 N N . LEU A 1 96 ? 4.374 -16.162 2.134 1.00 91.00 96 LEU A N 1
ATOM 756 C CA . LEU A 1 96 ? 5.017 -16.376 0.835 1.00 91.00 96 LEU A CA 1
ATOM 757 C C . LEU A 1 96 ? 5.423 -17.850 0.659 1.00 91.00 96 LEU A C 1
ATOM 759 O O . LEU A 1 96 ? 5.183 -18.421 -0.404 1.00 91.00 96 LEU A O 1
ATOM 763 N N . ASP A 1 97 ? 5.965 -18.469 1.707 1.00 91.19 97 ASP A N 1
ATOM 764 C CA . ASP A 1 97 ? 6.352 -19.880 1.778 1.00 91.19 97 ASP A CA 1
ATOM 765 C C . ASP A 1 97 ? 6.237 -20.418 3.219 1.00 91.19 97 ASP A C 1
ATOM 767 O O . ASP A 1 97 ? 5.862 -19.691 4.137 1.00 91.19 97 ASP A O 1
ATOM 771 N N . GLU A 1 98 ? 6.540 -21.702 3.433 1.00 89.62 98 GLU A N 1
ATOM 772 C CA . GLU A 1 98 ? 6.428 -22.349 4.753 1.00 89.62 98 GLU A CA 1
ATOM 773 C C . GLU A 1 98 ? 7.316 -21.705 5.830 1.00 89.62 98 GLU A C 1
ATOM 775 O O . GLU A 1 98 ? 6.998 -21.790 7.016 1.00 89.62 98 GLU A O 1
ATOM 780 N N . ASN A 1 99 ? 8.401 -21.031 5.436 1.00 91.38 99 ASN A N 1
ATOM 781 C CA . ASN A 1 99 ? 9.335 -20.388 6.357 1.00 91.38 99 ASN A CA 1
ATOM 782 C C . ASN A 1 99 ? 9.088 -18.882 6.517 1.00 91.38 99 ASN A C 1
ATOM 784 O O . ASN A 1 99 ? 9.727 -18.254 7.364 1.00 91.38 99 ASN A O 1
ATOM 788 N N . THR A 1 100 ? 8.189 -18.286 5.728 1.00 91.25 100 THR A N 1
ATOM 789 C CA . THR A 1 100 ? 7.936 -16.842 5.748 1.00 91.25 100 THR A CA 1
ATOM 790 C C . THR A 1 100 ? 6.490 -16.540 6.139 1.00 91.25 100 THR A C 1
ATOM 792 O O . THR A 1 100 ? 5.556 -16.774 5.368 1.00 91.25 100 THR A O 1
ATOM 795 N N . PRO A 1 101 ? 6.258 -16.001 7.349 1.00 91.56 101 PRO A N 1
ATOM 796 C CA . PRO A 1 101 ? 4.913 -15.642 7.769 1.00 91.56 101 PRO A CA 1
ATOM 797 C C . PRO A 1 101 ? 4.362 -14.471 6.942 1.00 91.56 101 PRO A C 1
ATOM 799 O O . PRO A 1 101 ? 5.100 -13.742 6.279 1.00 91.56 101 PRO A O 1
ATOM 802 N N . ALA A 1 102 ? 3.044 -14.277 7.013 1.00 93.19 102 ALA A N 1
ATOM 803 C CA . ALA A 1 102 ? 2.389 -13.095 6.460 1.00 93.19 102 ALA A CA 1
ATOM 804 C C . ALA A 1 102 ? 2.915 -11.796 7.103 1.00 93.19 102 ALA A C 1
ATOM 806 O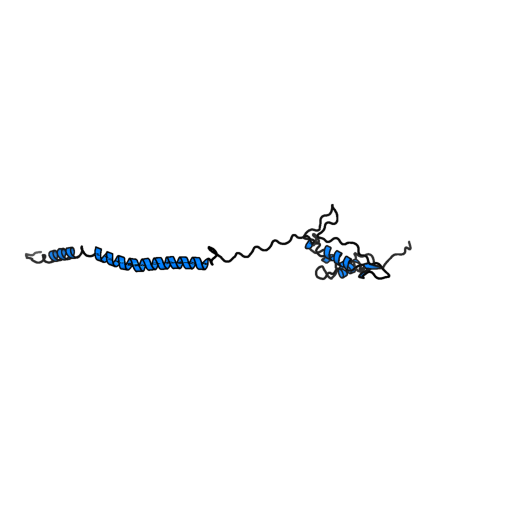 O . ALA A 1 102 ? 3.471 -11.809 8.208 1.00 93.19 102 ALA A O 1
ATOM 807 N N . CYS A 1 103 ? 2.699 -10.663 6.429 1.00 94.50 103 CYS A N 1
ATOM 808 C CA . CYS A 1 103 ? 3.089 -9.352 6.940 1.00 94.50 103 CYS A CA 1
ATOM 809 C C . CYS A 1 103 ? 2.384 -9.027 8.262 1.00 94.50 103 CYS A C 1
ATOM 811 O O . CYS A 1 103 ? 1.258 -9.467 8.516 1.00 94.50 103 CYS A O 1
ATOM 813 N N . SER A 1 104 ? 3.032 -8.200 9.084 1.00 93.69 104 SER A N 1
ATOM 814 C CA . SER A 1 104 ? 2.454 -7.713 10.333 1.00 93.69 104 SER A CA 1
ATOM 815 C C . SER A 1 104 ? 1.247 -6.797 10.073 1.00 93.69 104 SER A C 1
ATOM 817 O O . SER A 1 104 ? 1.158 -6.150 9.032 1.00 93.69 104 SER A O 1
ATOM 819 N N . CYS A 1 105 ? 0.335 -6.690 11.046 1.00 93.31 105 CYS A N 1
ATOM 820 C CA . CYS A 1 105 ? -0.801 -5.757 10.983 1.00 93.31 105 CYS A CA 1
ATOM 821 C C . CYS A 1 105 ? -0.360 -4.279 10.884 1.00 93.31 105 CYS A C 1
ATOM 823 O O . CYS A 1 105 ? -1.096 -3.448 10.363 1.00 93.31 105 CYS A O 1
ATOM 825 N N . VAL A 1 106 ? 0.854 -3.947 11.342 1.00 92.50 106 VAL A N 1
ATOM 826 C CA . VAL A 1 106 ? 1.414 -2.587 11.238 1.00 92.50 106 VAL A CA 1
ATOM 827 C C . VAL A 1 106 ? 1.804 -2.256 9.797 1.00 92.50 106 VAL A C 1
ATOM 829 O O . VAL A 1 106 ? 1.661 -1.113 9.377 1.00 92.50 106 VAL A O 1
ATOM 832 N N . ASP A 1 107 ? 2.250 -3.258 9.038 1.00 94.69 107 ASP A N 1
ATOM 833 C CA . ASP A 1 107 ? 2.690 -3.091 7.648 1.00 94.69 107 ASP A CA 1
ATOM 834 C C . ASP A 1 107 ? 1.575 -3.371 6.629 1.00 94.69 107 ASP A C 1
ATOM 836 O O . ASP A 1 107 ? 1.719 -3.084 5.439 1.00 94.69 107 ASP A O 1
ATOM 840 N N . CYS A 1 108 ? 0.470 -3.970 7.079 1.00 93.88 108 CYS A N 1
ATOM 841 C CA . CYS A 1 108 ? -0.636 -4.400 6.238 1.00 93.88 108 CYS A CA 1
ATOM 842 C C . CYS A 1 108 ? -1.934 -4.527 7.048 1.00 93.88 108 CYS A C 1
ATOM 844 O O . CYS A 1 108 ? -2.108 -5.444 7.850 1.00 93.88 108 CYS A O 1
ATOM 846 N N . GLU A 1 109 ? -2.909 -3.670 6.757 1.00 92.06 109 GLU A N 1
ATOM 847 C CA . GLU A 1 109 ? -4.226 -3.677 7.401 1.00 92.06 109 GLU A CA 1
ATOM 848 C C . GLU A 1 109 ? -5.001 -4.973 7.130 1.00 92.06 109 GLU A C 1
ATOM 850 O O . GLU A 1 109 ? -5.723 -5.469 7.991 1.00 92.06 109 GLU A O 1
ATOM 855 N N . SER A 1 110 ? -4.814 -5.580 5.953 1.00 91.44 110 SER A N 1
ATOM 856 C CA . SER A 1 110 ? -5.488 -6.842 5.618 1.00 91.44 110 SER A CA 1
ATOM 857 C C . SER A 1 110 ? -4.984 -8.048 6.425 1.00 91.44 110 SER A C 1
ATOM 859 O O . SER A 1 110 ? -5.649 -9.082 6.439 1.00 91.44 110 SER A O 1
ATOM 861 N N . SER A 1 111 ? -3.849 -7.915 7.122 1.00 93.38 111 SER A N 1
ATOM 862 C CA . SER A 1 111 ? -3.354 -8.903 8.089 1.00 93.38 111 SER A CA 1
ATOM 863 C C . SER A 1 111 ? -3.954 -8.721 9.488 1.00 93.38 111 SER A C 1
ATOM 865 O O . SER A 1 111 ? -3.721 -9.550 10.370 1.00 93.38 111 SER A O 1
ATOM 867 N N . CYS A 1 112 ? -4.690 -7.635 9.739 1.00 92.25 112 CYS A N 1
ATOM 868 C CA . CYS A 1 112 ? -5.225 -7.342 11.060 1.00 92.25 112 CYS A CA 1
ATOM 869 C C . CYS A 1 112 ? -6.438 -8.227 11.396 1.00 92.25 112 CYS A C 1
ATOM 871 O O . CYS A 1 112 ? -7.292 -8.482 10.542 1.00 92.25 112 CYS A O 1
ATOM 873 N N . PRO A 1 113 ? -6.573 -8.667 12.660 1.00 89.31 113 PRO A N 1
ATOM 874 C CA . PRO A 1 113 ? -7.780 -9.344 13.107 1.00 89.31 113 PRO A CA 1
ATOM 875 C C . PRO A 1 113 ? -8.977 -8.387 13.053 1.00 89.31 113 PRO A C 1
ATOM 877 O O . PRO A 1 113 ? -8.852 -7.198 13.352 1.00 89.31 113 PRO A O 1
ATOM 880 N N . ALA A 1 114 ? -10.154 -8.918 12.720 1.00 86.88 114 ALA A N 1
ATOM 881 C CA . ALA A 1 114 ? -11.382 -8.131 12.714 1.00 86.88 114 ALA A CA 1
ATOM 882 C C . ALA A 1 114 ? -11.636 -7.505 14.105 1.00 86.88 114 ALA A C 1
ATOM 884 O O . ALA A 1 114 ? -11.525 -8.210 15.119 1.00 86.88 114 ALA A O 1
ATOM 885 N N . PRO A 1 115 ? -11.998 -6.209 14.182 1.00 84.56 115 PRO A N 1
ATOM 886 C CA . PRO A 1 115 ? -12.344 -5.574 15.446 1.00 84.56 115 PRO A CA 1
ATOM 887 C C . PRO A 1 115 ? -13.485 -6.321 16.140 1.00 84.56 115 PRO A C 1
ATOM 889 O O . PRO A 1 115 ? -14.454 -6.738 15.500 1.00 84.56 115 PRO A O 1
ATOM 892 N N . LYS A 1 116 ? -13.399 -6.467 17.468 1.00 84.94 116 LYS A N 1
ATOM 893 C CA . LYS A 1 116 ? -14.530 -6.989 18.243 1.00 84.94 116 LYS A CA 1
ATOM 894 C C . LYS A 1 116 ? -15.721 -6.033 18.079 1.00 84.94 116 LYS A C 1
ATOM 896 O O . LYS A 1 116 ? -15.504 -4.819 18.098 1.00 84.94 116 LYS A O 1
ATOM 901 N N . PRO A 1 117 ? -16.961 -6.543 17.954 1.00 87.38 117 PRO A N 1
ATOM 902 C CA . PRO A 1 117 ? -18.144 -5.696 17.958 1.00 87.38 117 PRO A CA 1
ATOM 903 C C . PRO A 1 117 ? -18.121 -4.774 19.174 1.00 87.38 117 PRO A C 1
ATOM 905 O O . PRO A 1 117 ? -17.794 -5.217 20.280 1.00 87.38 117 PRO A O 1
ATOM 908 N N . MET A 1 118 ? -18.450 -3.497 18.968 1.00 81.12 118 MET A N 1
ATOM 909 C CA . MET A 1 118 ? -18.561 -2.561 20.081 1.00 81.12 118 MET A CA 1
ATOM 910 C C . MET A 1 118 ? -19.561 -3.123 21.100 1.00 81.12 118 MET A C 1
ATOM 912 O O . MET A 1 118 ? -20.627 -3.603 20.691 1.00 81.12 118 MET A O 1
ATOM 916 N N . PRO A 1 119 ? -19.237 -3.100 22.407 1.00 84.38 119 PRO A N 1
ATOM 917 C CA . PRO A 1 119 ? -20.203 -3.480 23.420 1.00 84.38 119 PRO A CA 1
ATOM 918 C C . PRO A 1 119 ? -21.447 -2.615 23.234 1.00 84.38 119 PRO A C 1
ATOM 920 O O . PRO A 1 119 ? -21.345 -1.410 22.989 1.00 84.38 119 PRO A O 1
ATOM 923 N N . GLN A 1 120 ? -22.619 -3.246 23.296 1.00 81.31 120 GLN A N 1
ATOM 924 C CA . GLN A 1 120 ? -23.868 -2.509 23.184 1.00 81.31 120 GLN A CA 1
ATOM 925 C C . GLN A 1 120 ? -23.896 -1.420 24.265 1.00 81.31 120 GLN A C 1
ATOM 927 O O . GLN A 1 120 ? -23.444 -1.679 25.388 1.00 81.31 120 GLN A O 1
ATOM 932 N N . PRO A 1 121 ? -24.393 -0.211 23.945 1.00 81.38 121 PRO A N 1
ATOM 933 C CA . PRO A 1 121 ? -24.565 0.819 24.955 1.00 81.38 121 PRO A CA 1
ATOM 934 C C . PRO A 1 121 ? -25.380 0.234 26.106 1.00 81.38 121 PRO A C 1
ATOM 936 O O . PRO A 1 121 ? -26.310 -0.544 25.878 1.00 81.38 121 PRO A O 1
ATOM 939 N N . LEU A 1 122 ? -24.998 0.582 27.337 1.00 78.25 122 LEU A N 1
ATOM 940 C CA . LEU A 1 122 ? -25.702 0.130 28.528 1.00 78.25 122 LEU A CA 1
ATOM 941 C C . LEU A 1 122 ? -27.187 0.462 28.340 1.00 78.25 122 LEU A C 1
ATOM 943 O O . LEU A 1 122 ? -27.544 1.626 28.150 1.00 78.25 122 LEU A O 1
ATOM 947 N N . GLY A 1 123 ? -28.029 -0.573 28.286 1.00 78.25 123 GLY A N 1
ATOM 948 C CA . GLY A 1 123 ? -29.458 -0.398 28.050 1.00 78.25 123 GLY A CA 1
ATOM 949 C C . GLY A 1 123 ? -30.080 0.534 29.097 1.00 78.25 123 GLY A C 1
ATOM 950 O O . GLY A 1 123 ? -29.512 0.703 30.180 1.00 78.25 123 GLY A O 1
ATOM 951 N N . PRO A 1 124 ? -31.247 1.139 28.807 1.00 80.38 124 PRO A N 1
ATOM 952 C CA . PRO A 1 124 ? -31.929 1.989 29.777 1.00 80.38 124 PRO A CA 1
ATOM 953 C C . PRO A 1 124 ? -32.130 1.226 31.091 1.00 80.38 124 PRO A C 1
ATOM 955 O O . PRO A 1 124 ? -32.388 0.019 31.077 1.00 80.38 124 PRO A O 1
ATOM 958 N N . PHE A 1 125 ? -31.991 1.927 32.217 1.00 79.44 125 PHE A N 1
ATOM 959 C CA . PHE A 1 125 ? -32.164 1.352 33.547 1.00 79.44 125 P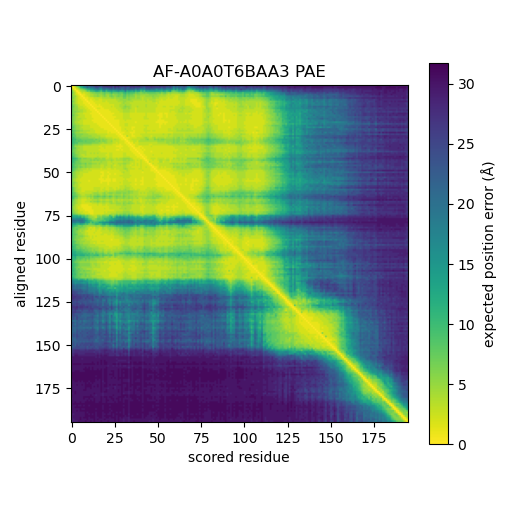HE A CA 1
ATOM 960 C C . PHE A 1 125 ? -33.562 0.733 33.667 1.00 79.44 125 PHE A C 1
ATOM 962 O O . PHE A 1 125 ? -34.571 1.436 33.714 1.00 79.44 125 PHE A O 1
ATOM 969 N N . LYS A 1 126 ? -33.618 -0.601 33.677 1.00 86.50 126 LYS A N 1
ATOM 970 C CA . LYS A 1 126 ? -34.855 -1.372 33.798 1.00 86.50 126 LYS A CA 1
ATOM 971 C C . LYS A 1 126 ? -34.836 -2.179 35.085 1.00 86.50 126 LYS A C 1
ATOM 973 O O . LYS A 1 126 ? -33.876 -2.896 35.355 1.00 86.50 126 LYS A O 1
ATOM 978 N N . ILE A 1 127 ? -35.930 -2.116 35.831 1.00 78.62 127 ILE A N 1
ATOM 979 C CA . ILE A 1 127 ? -36.204 -2.992 36.972 1.00 78.62 127 ILE A CA 1
ATOM 980 C C . ILE A 1 127 ? -37.369 -3.889 36.545 1.00 78.62 127 ILE A C 1
ATOM 982 O O . ILE A 1 127 ? -38.401 -3.390 36.104 1.00 78.62 127 ILE A O 1
ATOM 986 N N . LEU A 1 128 ? -37.204 -5.214 36.627 1.00 79.75 128 LEU A N 1
ATOM 987 C CA . LEU A 1 128 ? -38.244 -6.188 36.245 1.00 79.75 128 LEU A CA 1
ATOM 988 C C . LEU A 1 128 ? -38.762 -6.057 34.789 1.00 79.75 128 LEU A C 1
ATOM 990 O O . LEU A 1 128 ? -39.893 -6.419 34.488 1.00 79.75 128 LEU A O 1
ATOM 994 N N . GLY A 1 129 ? -37.947 -5.528 33.869 1.00 80.81 129 GLY A N 1
ATOM 995 C CA . GLY A 1 129 ? -38.336 -5.324 32.465 1.00 80.81 129 GLY A CA 1
ATOM 996 C C . GLY A 1 129 ? -39.132 -4.041 32.186 1.00 80.81 129 GLY A C 1
ATOM 997 O O . GLY A 1 129 ? -39.353 -3.715 31.018 1.00 80.81 129 GLY A O 1
ATOM 998 N N . HIS A 1 130 ? -39.482 -3.273 33.219 1.00 80.56 130 HIS A N 1
ATOM 999 C CA . HIS A 1 130 ? -40.098 -1.951 33.108 1.00 80.56 130 HIS A CA 1
ATOM 1000 C C . HIS A 1 130 ? -39.087 -0.834 33.372 1.00 80.56 130 HIS A C 1
ATOM 1002 O O . HIS A 1 130 ? -38.017 -1.074 33.932 1.00 80.56 130 HIS A O 1
ATOM 1008 N N . ASP A 1 131 ? -39.417 0.383 32.933 1.00 86.31 131 ASP A N 1
ATOM 1009 C CA . ASP A 1 131 ? -38.606 1.572 33.196 1.00 86.31 131 ASP A CA 1
ATOM 1010 C C . ASP A 1 131 ? -38.390 1.715 34.710 1.00 86.31 131 ASP A C 1
ATOM 1012 O O . ASP A 1 131 ? -39.352 1.808 35.481 1.00 86.31 131 ASP A O 1
ATOM 1016 N N . GLY A 1 132 ? -37.129 1.676 35.148 1.00 87.19 132 GLY A N 1
ATOM 1017 C CA . GLY A 1 132 ? -36.799 1.705 36.567 1.00 87.19 132 GLY A CA 1
ATOM 1018 C C . GLY A 1 132 ? -37.298 2.976 37.254 1.00 87.19 132 GLY A C 1
ATOM 1019 O O . GLY A 1 132 ? -37.689 2.914 38.419 1.00 87.19 132 GLY A O 1
ATOM 1020 N N . TYR A 1 133 ? -37.395 4.099 36.533 1.00 87.94 133 TYR A N 1
ATOM 1021 C CA . TYR A 1 133 ? -37.986 5.325 37.069 1.00 87.94 133 TYR A CA 1
ATOM 1022 C C . TYR A 1 133 ? -39.480 5.165 37.355 1.00 87.94 133 TYR A C 1
ATOM 1024 O O . TYR A 1 133 ? -39.951 5.613 38.400 1.00 87.94 133 TYR A O 1
ATOM 1032 N N . ALA A 1 134 ? -40.220 4.486 36.475 1.00 86.75 134 ALA A N 1
ATOM 1033 C CA . ALA A 1 134 ? -41.649 4.246 36.665 1.00 86.75 134 ALA A CA 1
ATOM 1034 C C . ALA A 1 134 ? -41.914 3.361 37.894 1.00 86.75 134 ALA A C 1
ATOM 1036 O O . ALA A 1 134 ? -42.796 3.666 38.697 1.00 86.75 134 ALA A O 1
ATOM 1037 N N . VAL A 1 135 ? -41.110 2.308 38.083 1.00 89.56 135 VAL A N 1
ATOM 1038 C CA . VAL A 1 135 ? -41.216 1.410 39.247 1.00 89.56 135 VAL A CA 1
ATOM 1039 C C . VAL A 1 135 ? -40.905 2.156 40.547 1.00 89.56 135 VAL A C 1
ATOM 1041 O O . VAL A 1 135 ? -41.658 2.045 41.514 1.00 89.56 135 VAL A O 1
ATOM 1044 N N . ILE A 1 136 ? -39.833 2.957 40.569 1.00 91.12 136 ILE A N 1
ATOM 1045 C CA . ILE A 1 136 ? -39.455 3.745 41.752 1.00 91.12 136 ILE A CA 1
ATOM 1046 C C . ILE A 1 136 ? -40.557 4.753 42.105 1.00 91.12 136 ILE A C 1
ATOM 1048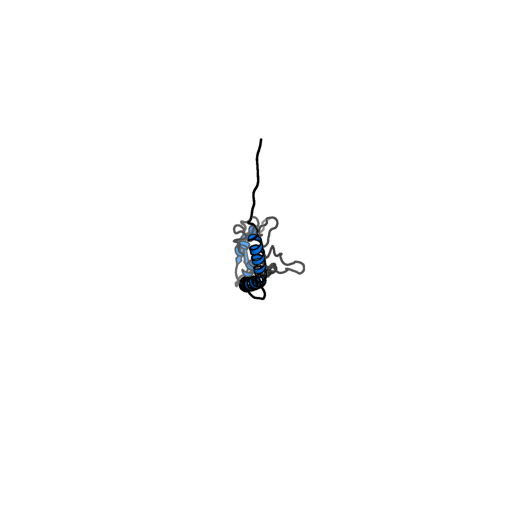 O O . ILE A 1 136 ? -40.969 4.818 43.263 1.00 91.12 136 ILE A O 1
ATOM 1052 N N . MET A 1 137 ? -41.074 5.500 41.125 1.00 90.44 137 MET A N 1
ATOM 1053 C CA . MET A 1 137 ? -42.128 6.496 41.359 1.00 90.44 137 MET A CA 1
ATOM 1054 C C . MET A 1 137 ? -43.427 5.865 41.864 1.00 90.44 137 MET A C 1
ATOM 1056 O O . MET A 1 137 ? -44.064 6.411 42.763 1.00 90.44 137 MET A O 1
ATOM 1060 N N . PHE A 1 138 ? -43.794 4.689 41.352 1.00 91.50 138 PHE A N 1
ATOM 1061 C CA . PHE A 1 138 ? -44.957 3.947 41.832 1.00 91.50 138 PHE A CA 1
ATOM 1062 C C . PHE A 1 138 ? -44.800 3.499 43.293 1.00 91.50 138 PHE A C 1
ATOM 1064 O O . PHE A 1 138 ? -45.703 3.709 44.103 1.00 91.50 138 PHE A O 1
ATOM 1071 N N . CYS A 1 139 ? -43.639 2.951 43.667 1.00 90.69 139 CYS A N 1
ATOM 1072 C CA . CYS A 1 139 ? -43.357 2.566 45.053 1.00 90.69 139 CYS A CA 1
ATOM 1073 C C . CYS A 1 139 ? -43.389 3.769 46.008 1.00 90.69 139 CYS A C 1
ATOM 1075 O O . CYS A 1 139 ? -43.992 3.688 47.079 1.00 90.69 139 CYS A O 1
ATOM 1077 N N . VAL A 1 140 ? -42.785 4.897 45.614 1.00 94.62 140 VAL A N 1
ATOM 1078 C CA . VAL A 1 140 ? -42.807 6.143 46.402 1.00 94.62 140 VAL A CA 1
ATOM 1079 C C . VAL A 1 140 ? -44.239 6.650 46.584 1.00 94.62 140 VAL A C 1
ATOM 1081 O O . VAL A 1 140 ? -44.609 7.037 47.693 1.00 94.62 140 VAL A O 1
ATOM 1084 N N . PHE A 1 141 ? -45.065 6.593 45.536 1.00 93.62 141 PHE A N 1
ATOM 1085 C CA . PHE A 1 141 ? -46.474 6.976 45.603 1.00 93.62 141 PHE A CA 1
ATOM 1086 C C . PHE A 1 141 ? -47.264 6.099 46.584 1.00 93.62 141 PHE A C 1
ATOM 1088 O O . PHE A 1 141 ? -47.942 6.633 47.457 1.00 93.62 141 PHE A O 1
ATOM 1095 N N . LEU A 1 142 ? -47.131 4.769 46.516 1.00 94.50 142 LEU A N 1
ATOM 1096 C CA . LEU A 1 142 ? -47.841 3.859 47.425 1.00 94.50 142 LEU A CA 1
ATOM 1097 C C . LEU A 1 142 ? -47.460 4.069 48.894 1.00 94.50 142 LEU A C 1
ATOM 1099 O O . LEU A 1 142 ? -48.339 4.110 49.756 1.00 94.50 142 LEU A O 1
ATOM 1103 N N . ILE A 1 143 ? -46.166 4.226 49.185 1.00 95.00 143 ILE A N 1
ATOM 1104 C CA . ILE A 1 143 ? -45.686 4.468 50.552 1.00 95.00 143 ILE A CA 1
ATOM 1105 C C . ILE A 1 143 ? -46.172 5.836 51.043 1.00 95.00 143 ILE A C 1
ATOM 1107 O O . ILE A 1 143 ? -46.701 5.938 52.149 1.00 95.00 143 ILE A O 1
ATOM 1111 N N . GLY A 1 144 ? -46.047 6.879 50.218 1.00 92.81 144 GLY A N 1
ATOM 1112 C CA . GLY A 1 144 ? -46.490 8.232 50.555 1.00 92.81 144 GLY A CA 1
ATOM 1113 C C . GLY A 1 144 ? -47.997 8.318 50.803 1.00 92.81 144 GLY A C 1
ATOM 1114 O O . GLY A 1 144 ? -48.422 8.849 51.828 1.00 92.81 144 GLY A O 1
ATOM 1115 N N . SER A 1 145 ? -48.813 7.744 49.916 1.00 90.25 145 SER A N 1
ATOM 1116 C CA . SER A 1 145 ? -50.269 7.684 50.081 1.00 90.25 145 SER A CA 1
ATOM 1117 C C . SER A 1 145 ? -50.679 6.822 51.274 1.00 90.25 145 SER A C 1
ATOM 1119 O O . SER A 1 145 ? -51.588 7.205 52.003 1.00 90.25 145 SER A O 1
ATOM 1121 N N . GLY A 1 146 ? -50.000 5.698 51.522 1.00 90.25 146 GLY A N 1
ATOM 1122 C CA . GLY A 1 146 ? -50.249 4.855 52.692 1.00 90.25 146 GLY A CA 1
ATOM 1123 C C . GLY A 1 146 ? -49.971 5.582 54.008 1.00 90.25 146 GLY A C 1
ATOM 1124 O O . GLY A 1 146 ? -50.811 5.565 54.905 1.00 90.25 146 GLY A O 1
ATOM 1125 N N . LEU A 1 147 ? -48.839 6.286 54.106 1.00 90.56 147 LEU A N 1
ATOM 1126 C CA . LEU A 1 147 ? -48.511 7.120 55.266 1.00 90.56 147 LEU A CA 1
ATOM 1127 C C . LEU A 1 147 ? -49.506 8.270 55.437 1.00 90.56 147 LEU A C 1
ATOM 1129 O O . LEU A 1 147 ? -49.968 8.519 56.548 1.00 90.56 147 LEU A O 1
ATOM 1133 N N . PHE A 1 148 ? -49.875 8.945 54.348 1.00 89.44 148 PHE A N 1
ATOM 1134 C CA . PHE A 1 148 ? -50.855 10.027 54.383 1.00 89.44 148 PHE A CA 1
ATOM 1135 C C . PHE A 1 148 ? -52.227 9.537 54.858 1.00 89.44 148 PHE A C 1
ATOM 1137 O O . PHE A 1 148 ? -52.822 10.143 55.743 1.00 89.44 148 PHE A O 1
ATOM 1144 N N . LEU A 1 149 ? -52.711 8.410 54.331 1.00 86.50 149 LEU A N 1
ATOM 1145 C CA . LEU A 1 149 ? -53.970 7.803 54.763 1.00 86.50 149 LEU A CA 1
ATOM 1146 C C . LEU A 1 149 ? -53.895 7.294 56.202 1.00 86.50 149 LEU A C 1
ATOM 1148 O O . LEU A 1 149 ? -54.856 7.465 56.941 1.00 86.50 149 LEU A O 1
ATOM 1152 N N . PHE A 1 150 ? -52.771 6.724 56.636 1.00 84.56 150 PHE A N 1
ATOM 1153 C CA . PHE A 1 150 ? -52.571 6.334 58.032 1.00 84.56 150 PHE A CA 1
ATOM 1154 C C . PHE A 1 150 ? -52.686 7.547 58.960 1.00 84.56 150 PHE A C 1
ATOM 1156 O O . PHE A 1 150 ? -53.452 7.522 59.916 1.00 84.56 150 PHE A O 1
ATOM 1163 N N . VAL A 1 151 ? -52.006 8.646 58.635 1.00 85.50 151 VAL A N 1
ATOM 1164 C CA . VAL A 1 151 ? -52.096 9.913 59.372 1.00 85.50 151 VAL A CA 1
ATOM 1165 C C . VAL A 1 151 ? -53.537 10.439 59.362 1.00 85.50 151 VAL A C 1
ATOM 1167 O O . VAL A 1 151 ? -54.095 10.718 60.417 1.00 85.50 151 VAL A O 1
ATOM 1170 N N . VAL A 1 152 ? -54.190 10.515 58.204 1.00 84.81 152 VAL A N 1
ATOM 1171 C CA . VAL A 1 152 ? -55.534 11.102 58.071 1.00 84.81 152 VAL A CA 1
ATOM 1172 C C . VAL A 1 152 ? -56.646 10.222 58.643 1.00 84.81 152 VAL A C 1
ATOM 1174 O O . VAL A 1 152 ? -57.644 10.771 59.085 1.00 84.81 152 VAL A O 1
ATOM 1177 N N . LEU A 1 153 ? -56.519 8.893 58.662 1.00 80.19 153 LEU A N 1
ATOM 1178 C CA . LEU A 1 153 ? -57.557 7.984 59.171 1.00 80.19 153 LEU A CA 1
ATOM 1179 C C . LEU A 1 153 ? -57.349 7.623 60.646 1.00 80.19 153 LEU A C 1
ATOM 1181 O O . LEU A 1 153 ? -58.325 7.484 61.382 1.00 80.19 153 LEU A O 1
ATOM 1185 N N . VAL A 1 154 ? -56.100 7.506 61.109 1.00 73.06 154 VAL A N 1
ATOM 1186 C CA . VAL A 1 154 ? -55.796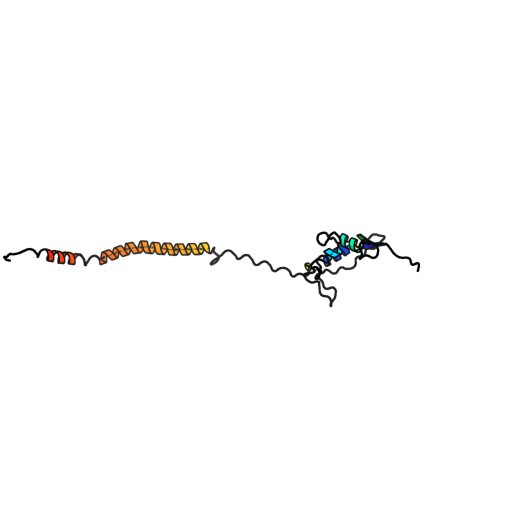 7.141 62.503 1.00 73.06 154 VAL A CA 1
ATOM 1187 C C . VAL A 1 154 ? -55.849 8.354 63.427 1.00 73.06 154 VAL A C 1
ATOM 1189 O O . VAL A 1 154 ? -56.303 8.211 64.556 1.00 73.06 154 VAL A O 1
ATOM 1192 N N . ILE A 1 155 ? -55.476 9.559 62.982 1.00 66.00 155 ILE A N 1
ATOM 1193 C CA . ILE A 1 155 ? -55.550 10.768 63.826 1.00 66.00 155 ILE A CA 1
ATOM 1194 C C . ILE A 1 155 ? -56.991 11.140 64.234 1.00 66.00 155 ILE A C 1
ATOM 1196 O O . ILE A 1 155 ? -57.201 11.390 65.422 1.00 66.00 155 ILE A O 1
ATOM 1200 N N . PRO A 1 156 ? -58.016 11.131 63.358 1.00 62.19 156 PRO A N 1
ATOM 1201 C CA . PRO A 1 156 ? -59.391 11.386 63.792 1.00 62.19 156 PRO A CA 1
ATOM 1202 C C . PRO A 1 156 ? -59.978 10.241 64.633 1.00 62.19 156 PRO A C 1
ATOM 1204 O O . PRO A 1 156 ? -60.764 10.506 65.540 1.00 62.19 156 PRO A O 1
ATOM 1207 N N . HIS A 1 157 ? -59.559 8.984 64.428 1.00 55.03 157 HIS A N 1
ATOM 1208 C CA . HIS A 1 157 ? -59.992 7.862 65.278 1.00 55.03 157 HIS A CA 1
ATOM 1209 C C . HIS A 1 157 ? -59.301 7.849 66.656 1.00 55.03 157 HIS A C 1
ATOM 1211 O O . HIS A 1 157 ? -59.925 7.514 67.664 1.00 55.03 157 HIS A O 1
ATOM 1217 N N . ALA A 1 158 ? -58.037 8.273 66.730 1.00 53.00 158 ALA A N 1
ATOM 1218 C CA . ALA A 1 158 ? -57.313 8.490 67.981 1.00 53.00 158 ALA A CA 1
ATOM 1219 C C . ALA A 1 158 ? -57.846 9.715 68.743 1.00 53.00 158 ALA A C 1
ATOM 1221 O O . ALA A 1 158 ? -57.847 9.710 69.971 1.00 53.00 158 ALA A O 1
ATOM 1222 N N . GLY A 1 159 ? -58.385 10.717 68.038 1.00 52.19 159 GLY A N 1
ATOM 1223 C CA . GLY A 1 159 ? -59.158 11.807 68.638 1.00 52.19 159 GLY A CA 1
ATOM 1224 C C . GLY A 1 159 ? -60.430 11.325 69.348 1.00 52.19 159 GLY A C 1
ATOM 1225 O O . GLY A 1 159 ? -60.759 11.839 70.412 1.00 52.19 159 GLY A O 1
ATOM 1226 N N . SER A 1 160 ? -61.093 10.278 68.838 1.00 50.00 160 SER A N 1
ATOM 1227 C CA . SER A 1 160 ? -62.277 9.688 69.488 1.00 50.00 160 SER A CA 1
ATOM 1228 C C . SER A 1 160 ? -61.935 8.808 70.702 1.00 50.00 160 SER A C 1
ATOM 1230 O O . SER A 1 160 ? -62.716 8.746 71.649 1.00 50.00 160 SER A O 1
ATOM 1232 N N . MET A 1 161 ? -60.768 8.151 70.718 1.00 48.22 161 MET A N 1
ATOM 1233 C CA . MET A 1 161 ? -60.278 7.395 71.887 1.00 48.22 161 MET A CA 1
ATOM 1234 C C . MET A 1 161 ? -59.589 8.288 72.931 1.00 48.22 161 MET A C 1
ATOM 1236 O O . MET A 1 161 ? -59.440 7.886 74.084 1.00 48.22 161 MET A O 1
ATOM 1240 N N . ALA A 1 162 ? -59.188 9.507 72.560 1.00 49.31 162 ALA A N 1
ATOM 1241 C CA . ALA A 1 162 ? -58.747 10.525 73.506 1.00 49.31 162 ALA A CA 1
ATOM 1242 C C . ALA A 1 162 ? -59.930 11.157 74.261 1.00 49.31 162 ALA A C 1
ATOM 1244 O O . ALA A 1 162 ? -59.757 11.545 75.412 1.00 49.31 162 ALA A O 1
ATOM 1245 N N . ASP A 1 163 ? -61.129 11.203 73.671 1.00 48.22 163 ASP A N 1
ATOM 1246 C CA . ASP A 1 163 ? -62.334 11.724 74.338 1.00 48.22 163 ASP A CA 1
ATOM 1247 C C . ASP A 1 163 ? -62.954 10.699 75.312 1.00 48.22 163 ASP A C 1
ATOM 1249 O O . ASP A 1 163 ? -63.450 11.048 76.381 1.00 48.22 163 ASP A O 1
ATOM 1253 N N . LEU A 1 164 ? -62.803 9.399 75.027 1.00 51.31 164 LEU A N 1
ATOM 1254 C CA . LEU A 1 164 ? -63.255 8.310 75.907 1.00 51.31 164 LEU A CA 1
ATOM 1255 C C . LEU A 1 164 ? -62.316 8.048 77.102 1.00 51.31 164 LEU A C 1
ATOM 1257 O O . LEU A 1 164 ? -62.763 7.559 78.138 1.00 51.31 164 LEU A O 1
ATOM 1261 N N . MET A 1 165 ? -61.040 8.438 77.006 1.00 51.88 165 MET A N 1
ATOM 1262 C CA . MET A 1 165 ? -60.091 8.425 78.136 1.00 51.88 165 MET A CA 1
ATOM 1263 C C . MET A 1 165 ? -60.062 9.749 78.918 1.00 51.88 165 MET A C 1
ATOM 1265 O O . MET A 1 165 ? -59.434 9.829 79.975 1.00 51.88 165 MET A O 1
ATOM 1269 N N . ARG A 1 166 ? -60.772 10.783 78.447 1.00 52.56 166 ARG A N 1
ATOM 1270 C CA . ARG A 1 166 ? -60.882 12.092 79.114 1.00 52.56 166 ARG A CA 1
ATOM 1271 C C . ARG A 1 166 ? -62.226 12.302 79.829 1.00 52.56 166 ARG A C 1
ATOM 1273 O O . ARG A 1 166 ? -62.437 13.355 80.419 1.00 52.56 166 ARG A O 1
ATOM 1280 N N . GLY A 1 167 ? -63.099 11.290 79.844 1.00 54.31 167 GLY A N 1
ATOM 1281 C CA . GLY A 1 167 ? -64.488 11.401 80.309 1.00 54.31 167 GLY A CA 1
ATOM 1282 C C . GLY A 1 167 ? -64.835 10.857 81.704 1.00 54.31 167 GLY A C 1
ATOM 1283 O O . GLY A 1 167 ? -66.018 10.755 82.007 1.00 54.31 167 GLY A O 1
ATOM 1284 N N . ARG A 1 168 ? -63.880 10.476 82.571 1.00 51.94 168 ARG A N 1
ATOM 1285 C CA . ARG A 1 168 ? -64.225 9.977 83.932 1.00 51.94 168 ARG A CA 1
ATOM 1286 C C . ARG A 1 168 ? -63.384 10.524 85.094 1.00 51.94 168 ARG A C 1
ATOM 1288 O O . ARG A 1 168 ? -63.630 10.158 86.234 1.00 51.94 168 ARG A O 1
ATOM 1295 N N . GLY A 1 169 ? -62.411 11.401 84.840 1.00 53.34 169 GLY A N 1
ATOM 1296 C CA . GLY A 1 169 ? -61.518 11.921 85.893 1.00 53.34 169 GLY A CA 1
ATOM 1297 C C . GLY A 1 169 ? -61.680 13.407 86.224 1.00 53.34 169 GLY A C 1
ATOM 1298 O O . GLY A 1 169 ? -61.287 13.847 87.299 1.00 53.34 169 GLY A O 1
ATOM 1299 N N . THR A 1 170 ? -62.238 14.211 85.318 1.00 55.81 170 THR A N 1
ATOM 1300 C CA . THR A 1 170 ? -62.231 15.679 85.449 1.00 55.81 170 THR A CA 1
ATOM 1301 C C . THR A 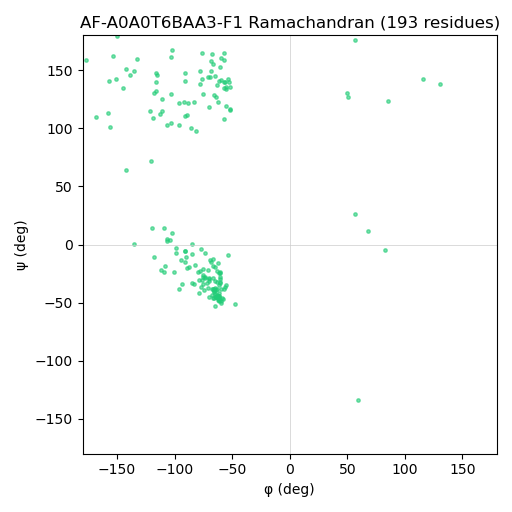1 170 ? -63.418 16.259 86.219 1.00 55.81 170 THR A C 1
ATOM 1303 O O . THR A 1 170 ? -63.296 17.368 86.746 1.00 55.81 170 THR A O 1
ATOM 1306 N N . ASP A 1 171 ? -64.524 15.522 86.350 1.00 54.53 171 ASP A N 1
ATOM 1307 C CA . ASP A 1 171 ? -65.721 16.000 87.061 1.00 54.53 171 ASP A CA 1
ATOM 1308 C C . ASP A 1 171 ? -65.651 15.759 88.580 1.00 54.53 171 ASP A C 1
ATOM 1310 O O . ASP A 1 171 ? -66.078 16.618 89.355 1.00 54.53 171 ASP A O 1
ATOM 1314 N N . GLU A 1 172 ? -65.004 14.677 89.037 1.00 55.81 172 GLU A N 1
ATOM 1315 C CA . GLU A 1 172 ? -64.749 14.455 90.474 1.00 55.81 172 GLU A CA 1
ATOM 1316 C C . GLU A 1 172 ? -63.783 15.497 91.056 1.00 55.81 172 GLU A C 1
ATOM 1318 O O . GLU A 1 172 ? -63.989 15.995 92.165 1.00 55.81 172 GLU A O 1
ATOM 1323 N N . VAL A 1 173 ? -62.759 15.897 90.295 1.00 56.91 173 VAL A N 1
ATOM 1324 C CA . VAL A 1 173 ? -61.752 16.863 90.759 1.00 56.91 173 VAL A CA 1
ATOM 1325 C C . VAL A 1 173 ? -62.339 18.275 90.858 1.00 56.91 173 VAL A C 1
ATOM 1327 O O . VAL A 1 173 ? -62.062 18.985 91.826 1.00 56.91 173 VAL A O 1
ATOM 1330 N N . ARG A 1 174 ? -63.223 18.680 89.933 1.00 57.69 174 ARG A N 1
ATOM 1331 C CA . ARG A 1 174 ? -63.932 19.971 90.035 1.00 57.69 174 ARG A CA 1
ATOM 1332 C C . ARG A 1 174 ? -64.922 20.003 91.203 1.00 57.69 174 ARG A C 1
ATOM 1334 O O . ARG A 1 174 ? -64.988 21.016 91.902 1.00 57.69 174 ARG A O 1
ATOM 1341 N N . ALA A 1 175 ? -65.620 18.900 91.480 1.00 59.59 175 ALA A N 1
ATOM 1342 C CA . ALA A 1 175 ? -66.521 18.792 92.631 1.00 59.59 175 ALA A CA 1
ATOM 1343 C C . ALA A 1 175 ? -65.778 18.758 93.986 1.00 59.59 175 ALA A C 1
ATOM 1345 O O . ALA A 1 175 ? -66.300 19.254 94.991 1.00 59.59 175 ALA A O 1
ATOM 1346 N N . ALA A 1 176 ? -64.559 18.208 94.025 1.00 58.50 176 ALA A N 1
ATOM 1347 C CA . ALA A 1 176 ? -63.704 18.183 95.215 1.00 58.50 176 ALA A CA 1
ATOM 1348 C C . ALA A 1 176 ? -63.027 19.539 95.496 1.00 58.50 176 ALA A C 1
ATOM 1350 O O . ALA A 1 176 ? -62.917 19.944 96.655 1.00 58.50 176 ALA A O 1
ATOM 1351 N N . VAL A 1 177 ? -62.619 20.270 94.453 1.00 60.44 177 VAL A N 1
ATOM 1352 C CA . VAL A 1 177 ? -61.994 21.600 94.582 1.00 60.44 177 VAL A CA 1
ATOM 1353 C C . VAL A 1 177 ? -63.029 22.676 94.929 1.00 60.44 177 VAL A C 1
ATOM 1355 O O . VAL A 1 177 ? -62.773 23.498 95.810 1.00 60.44 177 VAL A O 1
ATOM 1358 N N . GLY A 1 178 ? -64.233 22.625 94.345 1.00 58.66 178 GLY A N 1
ATOM 1359 C CA . GLY A 1 178 ? -65.318 23.565 94.666 1.00 58.66 178 GLY A CA 1
ATOM 1360 C C . GLY A 1 178 ? -65.761 23.519 96.135 1.00 58.66 178 GLY A C 1
ATOM 1361 O O . GLY A 1 178 ? -66.084 24.551 96.717 1.00 58.66 178 GLY A O 1
ATOM 1362 N N . ARG A 1 179 ? -65.689 22.344 96.781 1.00 58.72 179 ARG A N 1
ATOM 1363 C CA . ARG A 1 179 ? -65.992 22.191 98.216 1.00 58.72 179 ARG A CA 1
ATOM 1364 C C . ARG A 1 179 ? -64.896 22.708 99.153 1.00 58.72 179 ARG A C 1
ATOM 1366 O O . ARG A 1 179 ? -65.205 23.011 100.299 1.00 58.72 179 ARG A O 1
ATOM 1373 N N . ARG A 1 180 ? -63.641 22.838 98.703 1.00 57.06 180 ARG A N 1
ATOM 1374 C CA . ARG A 1 180 ? -62.541 23.351 99.547 1.00 57.06 180 ARG A CA 1
ATOM 1375 C C . ARG A 1 180 ? -62.395 24.872 99.528 1.00 57.06 180 ARG A C 1
ATOM 1377 O O . ARG A 1 180 ? -61.819 25.416 100.461 1.00 57.06 180 ARG A O 1
ATOM 1384 N N . LEU A 1 181 ? -62.943 25.560 98.527 1.00 57.50 181 LEU A N 1
ATOM 1385 C CA . LEU A 1 181 ? -62.874 27.025 98.435 1.00 57.50 181 LEU A CA 1
ATOM 1386 C C . LEU A 1 181 ? -64.058 27.746 99.101 1.00 57.50 181 LEU A C 1
ATOM 1388 O O . LEU A 1 181 ? -63.954 28.929 99.393 1.00 57.50 181 LEU A O 1
ATOM 1392 N N . ALA A 1 182 ? -65.149 27.041 99.418 1.00 55.25 182 ALA A N 1
ATOM 1393 C CA . ALA A 1 182 ? -66.297 27.609 100.137 1.00 55.25 182 ALA A CA 1
ATOM 1394 C C . ALA A 1 182 ? -66.144 27.602 101.677 1.00 55.25 182 ALA A C 1
ATOM 1396 O O . ALA A 1 182 ? -67.060 28.013 102.383 1.00 55.25 182 ALA A O 1
ATOM 1397 N N . GLY A 1 183 ? -65.017 27.107 102.207 1.00 56.03 183 GLY A N 1
ATOM 1398 C CA . GLY A 1 183 ? -64.777 26.945 103.648 1.00 56.03 183 GLY A CA 1
ATOM 1399 C C . GLY A 1 183 ? -63.806 27.947 104.279 1.00 56.03 183 GLY A C 1
ATOM 1400 O O . GLY A 1 183 ? -63.504 27.810 105.460 1.00 56.03 183 GLY A O 1
ATOM 1401 N N . VAL A 1 184 ? -63.295 28.927 103.528 1.00 54.00 184 VAL A N 1
ATOM 1402 C CA . VAL A 1 184 ? -62.326 29.912 104.039 1.00 54.00 184 VAL A CA 1
ATOM 1403 C C . VAL A 1 184 ? -62.902 31.320 103.901 1.00 54.00 184 VAL A C 1
ATOM 1405 O O . VAL A 1 184 ? -62.473 32.095 103.058 1.00 54.00 184 VAL A O 1
ATOM 1408 N N . ASP A 1 185 ? -63.900 31.625 104.734 1.00 47.44 185 ASP A N 1
ATOM 1409 C CA . ASP A 1 185 ? -64.105 32.974 105.274 1.00 47.44 185 ASP A CA 1
ATOM 1410 C C . ASP A 1 185 ? -64.906 32.925 106.594 1.00 47.44 185 ASP A C 1
ATOM 1412 O O . ASP A 1 185 ? -66.125 32.741 106.590 1.00 47.44 185 ASP A O 1
ATOM 1416 N N . ARG A 1 186 ? -64.206 33.052 107.736 1.00 41.09 186 ARG A N 1
ATOM 1417 C CA . ARG A 1 186 ? -64.692 33.771 108.933 1.00 41.09 186 ARG A CA 1
ATOM 1418 C C . ARG A 1 186 ? -63.576 33.993 109.971 1.00 41.09 186 ARG A C 1
ATOM 1420 O O . ARG A 1 186 ? -63.120 33.065 110.630 1.00 41.09 186 ARG A O 1
ATOM 1427 N N . SER A 1 187 ? -63.183 35.263 110.089 1.00 43.53 187 SER A N 1
ATOM 1428 C CA . SER A 1 187 ? -62.354 35.921 111.125 1.00 43.53 187 SER A CA 1
ATOM 1429 C C . SER A 1 187 ? -62.941 35.768 112.556 1.00 43.53 187 SER A C 1
ATOM 1431 O O . SER A 1 187 ? -64.130 35.439 112.648 1.00 43.53 187 SER A O 1
ATOM 1433 N N . PRO A 1 188 ? -62.202 36.020 113.674 1.00 46.56 188 PRO A N 1
ATOM 1434 C CA . PRO A 1 188 ? -61.989 37.410 114.133 1.00 46.56 188 PRO A CA 1
ATOM 1435 C C . PRO A 1 188 ? -60.680 37.735 114.917 1.00 46.56 188 PRO A C 1
ATOM 1437 O O . PRO A 1 188 ? -60.227 36.984 115.770 1.00 46.56 188 PRO A O 1
ATOM 1440 N N . HIS A 1 189 ? -60.146 38.933 114.642 1.00 38.91 189 HIS A N 1
ATOM 1441 C CA . HIS A 1 189 ? -59.873 40.070 115.556 1.00 38.91 189 HIS A CA 1
ATOM 1442 C C . HIS A 1 189 ? -59.120 39.916 116.911 1.00 38.91 189 HIS A C 1
ATOM 1444 O O . HIS A 1 189 ? -59.566 39.187 117.791 1.00 38.91 189 HIS A O 1
ATOM 1450 N N . ASN A 1 190 ? -58.108 40.797 117.097 1.00 36.88 190 ASN A N 1
ATOM 1451 C CA . ASN A 1 190 ? -57.501 41.419 118.313 1.00 36.88 190 ASN A CA 1
ATOM 1452 C C . ASN A 1 190 ? -55.960 41.295 118.285 1.00 36.88 190 ASN A C 1
ATOM 1454 O O . ASN A 1 190 ? -55.462 40.237 117.932 1.00 36.88 190 ASN A O 1
ATOM 1458 N N . THR A 1 191 ? -55.100 42.257 118.640 1.00 43.91 191 THR A N 1
ATOM 1459 C CA . THR A 1 191 ? -55.158 43.595 119.278 1.00 43.91 191 THR A CA 1
ATOM 1460 C C . THR A 1 191 ? -53.720 44.146 119.298 1.00 43.91 191 THR A C 1
ATOM 1462 O O . THR A 1 191 ? -52.813 43.325 119.310 1.00 43.91 191 THR A O 1
ATOM 1465 N N . LEU A 1 192 ? -53.568 45.479 119.414 1.00 41.94 192 LEU A N 1
ATOM 1466 C CA . LEU A 1 192 ? -52.488 46.235 120.103 1.00 41.94 192 LEU A CA 1
ATOM 1467 C C . LEU A 1 192 ? -51.020 45.872 119.760 1.00 41.94 192 LEU A C 1
ATOM 1469 O O . LEU A 1 192 ? -50.598 44.738 119.889 1.00 41.94 192 LEU A O 1
ATOM 1473 N N . GLY A 1 193 ? -50.145 46.794 119.371 1.00 41.59 193 GLY A N 1
ATOM 1474 C CA . GLY A 1 193 ? -49.853 48.052 120.050 1.00 41.59 193 GLY A CA 1
ATOM 1475 C C . GLY A 1 193 ? -48.395 48.023 120.542 1.00 41.59 193 GLY A C 1
ATOM 1476 O O . GLY A 1 193 ? -47.922 46.990 121.001 1.00 41.59 193 GLY A O 1
ATOM 1477 N N . ASP A 1 194 ? -47.759 49.187 120.446 1.00 40.41 194 ASP A N 1
ATOM 1478 C CA . ASP A 1 194 ? -46.526 49.642 121.098 1.00 40.41 194 ASP A CA 1
ATOM 1479 C C . ASP A 1 194 ? -45.123 49.353 120.523 1.00 40.41 194 ASP A C 1
ATOM 1481 O O . ASP A 1 194 ? -44.646 48.223 120.460 1.00 40.41 194 ASP A O 1
ATOM 1485 N N .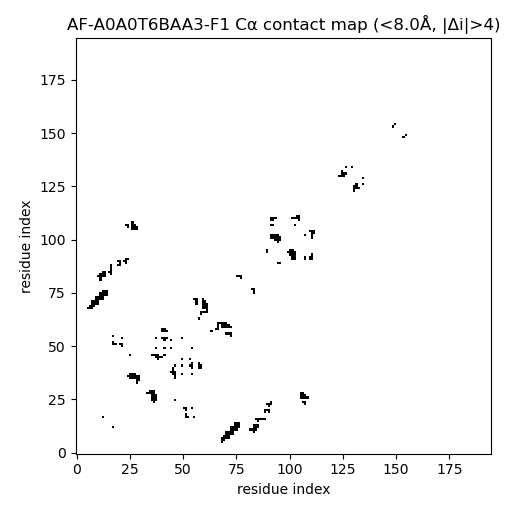 SER A 1 195 ? -44.463 50.512 120.331 1.00 41.72 195 SER A N 1
ATOM 1486 C CA . SER A 1 195 ? -43.038 50.874 120.458 1.00 41.72 195 SER A CA 1
ATOM 1487 C C . SER A 1 195 ? -42.092 50.614 119.290 1.00 41.72 195 SER A C 1
ATOM 1489 O O . SER A 1 195 ? -41.725 49.450 119.033 1.00 41.72 195 SER A O 1
#